Protein AF-A0A7T5JH08-F1 (afdb_monomer_lite)

Secondary structure (DSSP, 8-state):
-PPPTTTTHHHHHHHHHHHT-HHHHHHHHHH-TT--GGGPPPPPPP-PPPTTSHHHHHHHHHHHHHHHHTT--SSS--HHHHHHHHHHHHHHTT-TT--SPPP--STTHHHHHHHHHHH--HHHHHHS---HHHHHHHHTTHIIIII---PPPHHHHHHHHHHHHHHH--SSPEEEEETT-TTSHHHHHHTTTEEEEEE--S-HHHHHHHHHHHHHH-HHHHS--GGGT--EEES-TTT-TT-EEE-GGGS--PPP-PPPP----S--------------------

Structure (mmCIF, N/CA/C/O backbone):
data_AF-A0A7T5JH08-F1
#
_entry.id   AF-A0A7T5JH08-F1
#
loop_
_atom_site.group_PDB
_atom_site.id
_atom_site.type_symbol
_atom_site.label_atom_id
_atom_site.label_alt_id
_atom_site.label_comp_id
_atom_site.label_asym_id
_atom_site.label_entity_id
_atom_site.label_seq_id
_atom_site.pdbx_PDB_ins_code
_atom_site.Cartn_x
_atom_site.Cartn_y
_atom_site.Cartn_z
_atom_site.occupancy
_atom_site.B_iso_or_equiv
_atom_site.auth_seq_id
_atom_site.auth_comp_id
_atom_site.auth_asym_id
_atom_site.auth_atom_id
_atom_site.pdbx_PDB_model_num
ATOM 1 N N . MET A 1 1 ? 6.470 19.067 -17.809 1.00 48.88 1 MET A N 1
ATOM 2 C CA . MET A 1 1 ? 6.290 19.527 -16.417 1.00 48.88 1 MET A CA 1
ATOM 3 C C . MET A 1 1 ? 6.737 18.422 -15.482 1.00 48.88 1 MET A C 1
ATOM 5 O O . MET A 1 1 ? 6.341 17.281 -15.690 1.00 48.88 1 MET A O 1
ATOM 9 N N . THR A 1 2 ? 7.590 18.733 -14.513 1.00 71.50 2 THR A N 1
ATOM 10 C CA . THR A 1 2 ? 7.991 17.797 -13.456 1.00 71.50 2 THR A CA 1
ATOM 11 C C . THR A 1 2 ? 6.800 17.612 -12.517 1.00 71.50 2 THR A C 1
ATOM 13 O O . THR A 1 2 ? 6.282 18.599 -12.003 1.00 71.50 2 THR A O 1
ATOM 16 N N . LYS A 1 3 ? 6.315 16.379 -12.345 1.00 84.44 3 LYS A N 1
ATOM 17 C CA . LYS A 1 3 ? 5.211 16.088 -11.421 1.00 84.44 3 LYS A CA 1
ATOM 18 C C . LYS A 1 3 ? 5.663 16.343 -9.981 1.00 84.44 3 LYS A C 1
ATOM 20 O O . LYS A 1 3 ? 6.762 15.937 -9.602 1.00 84.44 3 LYS A O 1
ATOM 25 N N . THR A 1 4 ? 4.827 17.020 -9.204 1.00 91.69 4 THR A N 1
ATOM 26 C CA . THR A 1 4 ? 5.055 17.277 -7.778 1.00 91.69 4 THR A CA 1
ATOM 27 C C . THR A 1 4 ? 4.714 16.039 -6.954 1.00 91.69 4 THR A C 1
ATOM 29 O O . THR A 1 4 ? 3.950 15.187 -7.399 1.00 91.69 4 THR A O 1
ATOM 32 N N . HIS A 1 5 ? 5.274 15.922 -5.752 1.00 93.00 5 HIS A N 1
ATOM 33 C CA . HIS A 1 5 ? 4.850 14.910 -4.777 1.00 93.00 5 HIS A CA 1
ATOM 34 C C . HIS A 1 5 ? 3.336 15.024 -4.526 1.00 93.00 5 HIS A C 1
ATOM 36 O O . HIS A 1 5 ? 2.805 16.134 -4.506 1.00 93.00 5 HIS A O 1
ATOM 42 N N . GLY A 1 6 ? 2.633 13.894 -4.420 1.00 93.06 6 GLY A N 1
ATOM 43 C CA . GLY A 1 6 ? 1.187 13.889 -4.157 1.00 93.06 6 GLY A CA 1
ATOM 44 C C . GLY A 1 6 ? 0.280 14.261 -5.330 1.00 93.06 6 GLY A C 1
ATOM 45 O O . GLY A 1 6 ? -0.911 14.461 -5.131 1.00 93.06 6 GLY A O 1
ATOM 46 N N . TRP A 1 7 ? 0.784 14.343 -6.563 1.00 93.75 7 TRP A N 1
ATOM 47 C CA . TRP A 1 7 ? -0.039 14.757 -7.707 1.00 93.75 7 TRP A CA 1
ATOM 48 C C . TRP A 1 7 ? -1.226 13.825 -8.042 1.00 93.75 7 TRP A C 1
ATOM 50 O O . TRP A 1 7 ? -2.148 14.270 -8.720 1.00 93.75 7 TRP A O 1
ATOM 60 N N . LEU A 1 8 ? -1.220 12.561 -7.595 1.00 95.25 8 LEU A N 1
ATOM 61 C CA . LEU A 1 8 ? -2.349 11.621 -7.711 1.00 95.25 8 LEU A CA 1
ATOM 62 C C . LEU A 1 8 ? -3.251 11.591 -6.471 1.00 95.25 8 LEU A C 1
ATOM 64 O O . LEU A 1 8 ? -4.293 10.943 -6.503 1.00 95.25 8 LEU A O 1
ATOM 68 N N . TRP A 1 9 ? -2.886 12.287 -5.395 1.00 94.00 9 TRP A N 1
ATOM 69 C CA . TRP A 1 9 ? -3.649 12.289 -4.147 1.00 94.00 9 TRP A CA 1
ATOM 70 C C . TRP A 1 9 ? -5.122 12.704 -4.324 1.00 94.00 9 TRP A C 1
ATOM 72 O O . TRP A 1 9 ? -5.989 11.969 -3.853 1.00 94.00 9 TRP A O 1
ATOM 82 N N . PRO A 1 10 ? -5.464 13.786 -5.059 1.00 93.50 10 PRO A N 1
ATOM 83 C CA . PRO A 1 10 ? -6.870 14.150 -5.256 1.00 93.50 10 PRO A CA 1
ATOM 84 C C . PRO A 1 10 ? -7.674 13.073 -5.995 1.00 93.50 10 PRO A C 1
ATOM 86 O O . PRO A 1 10 ? -8.841 12.849 -5.689 1.00 93.50 10 PRO A O 1
ATOM 89 N N . GLU A 1 11 ? -7.043 12.386 -6.952 1.00 95.00 11 GLU A N 1
ATOM 90 C CA . GLU A 1 11 ? -7.684 11.313 -7.712 1.00 95.00 11 GLU A CA 1
ATOM 91 C C . GLU A 1 11 ? -7.888 10.060 -6.853 1.00 95.00 11 GLU A C 1
ATOM 93 O O . GLU A 1 11 ? -8.942 9.437 -6.945 1.00 95.00 11 GLU A O 1
ATOM 98 N N . LEU A 1 12 ? -6.932 9.725 -5.975 1.00 95.56 12 LEU A N 1
ATOM 99 C CA . LEU A 1 12 ? -7.101 8.658 -4.986 1.00 95.56 12 LEU A CA 1
ATOM 100 C C . LEU A 1 12 ? -8.332 8.914 -4.116 1.00 95.56 12 LEU A C 1
ATOM 102 O O . LEU A 1 12 ? -9.191 8.046 -4.036 1.00 95.56 12 LEU A O 1
ATOM 106 N N . LEU A 1 13 ? -8.443 10.104 -3.522 1.00 94.44 13 LEU A N 1
ATOM 107 C CA . LEU A 1 13 ? -9.569 10.446 -2.649 1.00 94.44 13 LEU A CA 1
ATOM 108 C C . LEU A 1 13 ? -10.909 10.416 -3.391 1.00 94.44 13 LEU A C 1
ATOM 110 O O . LEU A 1 13 ? -11.898 9.911 -2.873 1.00 94.44 13 LEU A O 1
ATOM 114 N N . ARG A 1 14 ? -10.941 10.901 -4.636 1.00 94.81 14 ARG A N 1
ATOM 115 C CA . ARG A 1 14 ? -12.142 10.847 -5.479 1.00 94.81 14 ARG A CA 1
ATOM 116 C C . ARG A 1 14 ? -12.557 9.409 -5.813 1.00 94.81 14 ARG A C 1
ATOM 118 O O . ARG A 1 14 ? -13.746 9.106 -5.876 1.00 94.81 14 ARG A O 1
ATOM 125 N N . LEU A 1 15 ? -11.596 8.531 -6.093 1.00 95.81 15 LEU A N 1
ATOM 126 C CA . LEU A 1 15 ? -11.867 7.122 -6.381 1.00 95.81 15 LEU A CA 1
ATOM 127 C C . LEU A 1 15 ? -12.282 6.369 -5.112 1.00 95.81 15 LEU A C 1
ATOM 129 O O . LEU A 1 15 ? -13.244 5.607 -5.156 1.00 95.81 15 LEU A O 1
ATOM 133 N N . ASP A 1 16 ? -11.591 6.593 -3.995 1.00 94.56 16 ASP A N 1
ATOM 134 C CA . ASP A 1 16 ? -11.898 5.964 -2.711 1.00 94.56 16 ASP A CA 1
ATOM 135 C C . ASP A 1 16 ? -13.318 6.308 -2.254 1.00 94.56 16 ASP A C 1
ATOM 137 O O . ASP A 1 16 ? -14.099 5.389 -2.009 1.00 94.56 16 ASP A O 1
ATOM 141 N N . SER A 1 17 ? -13.710 7.586 -2.312 1.00 92.50 17 SER A N 1
ATOM 142 C CA . SER A 1 17 ? -15.067 8.040 -1.973 1.00 92.50 17 SER A CA 1
ATOM 143 C C . SER A 1 17 ? -16.167 7.369 -2.803 1.00 92.50 17 SER A C 1
ATOM 145 O O . SER A 1 17 ? -17.310 7.239 -2.362 1.00 92.50 17 SER A O 1
ATOM 147 N N . THR A 1 18 ? -15.823 6.933 -4.018 1.00 93.44 18 THR A N 1
ATOM 148 C CA . THR A 1 18 ? -16.741 6.266 -4.945 1.00 93.44 18 THR A CA 1
ATOM 149 C C . THR A 1 18 ? -16.821 4.758 -4.698 1.00 93.44 18 THR A C 1
ATOM 151 O O . THR A 1 18 ? -17.887 4.172 -4.885 1.00 93.44 18 THR A O 1
ATOM 154 N N . TYR A 1 19 ? -15.710 4.111 -4.329 1.00 92.62 19 TYR A N 1
ATOM 155 C CA . TYR A 1 19 ? -15.589 2.647 -4.375 1.00 92.62 19 TYR A CA 1
ATOM 156 C C . TYR A 1 19 ? -15.302 1.964 -3.033 1.00 92.62 19 TYR A C 1
ATOM 158 O O . TYR A 1 19 ? -15.661 0.797 -2.893 1.00 92.62 19 TYR A O 1
ATOM 166 N N . GLN A 1 20 ? -14.635 2.626 -2.084 1.00 91.12 20 GLN A N 1
ATOM 167 C CA . GLN A 1 20 ? -14.076 1.984 -0.884 1.00 91.12 20 GLN A CA 1
ATOM 168 C C . GLN A 1 20 ? -14.444 2.696 0.428 1.00 91.12 20 GLN A C 1
ATOM 170 O O . GLN A 1 20 ? -14.773 2.022 1.400 1.00 91.12 20 GLN A O 1
ATOM 175 N N . GLY A 1 21 ? -14.396 4.031 0.480 1.00 90.50 21 GLY A N 1
ATOM 176 C CA . GLY A 1 21 ? -14.737 4.826 1.666 1.00 90.50 21 GLY A CA 1
ATOM 177 C C . GLY A 1 21 ? -13.709 4.784 2.811 1.00 90.50 21 GLY A C 1
ATOM 178 O O . GLY A 1 21 ? -14.001 5.213 3.936 1.00 90.50 21 GLY A O 1
ATOM 179 N N . ARG A 1 22 ? -12.519 4.210 2.584 1.00 91.25 22 ARG A N 1
ATOM 180 C CA . ARG A 1 22 ? -11.492 4.014 3.621 1.00 91.25 22 ARG A CA 1
ATOM 181 C C . ARG A 1 22 ? -10.845 5.310 4.036 1.00 91.25 22 ARG A C 1
ATOM 183 O O . ARG A 1 22 ? -10.586 5.527 5.222 1.00 91.25 22 ARG A O 1
ATOM 190 N N . TYR A 1 23 ? -10.556 6.147 3.057 1.00 91.44 23 TYR A N 1
ATOM 191 C CA . TYR A 1 23 ? -9.911 7.418 3.271 1.00 91.44 23 TYR A CA 1
ATOM 192 C C . TYR A 1 23 ? -10.869 8.364 3.998 1.00 91.44 23 TYR A C 1
ATOM 194 O O . TYR A 1 23 ? -10.431 9.015 4.948 1.00 91.44 23 TYR A O 1
ATOM 202 N N . GLU A 1 24 ? -12.169 8.382 3.682 1.00 88.06 24 GLU A N 1
ATOM 203 C CA . GLU A 1 24 ? -13.155 9.135 4.471 1.00 88.06 24 GLU A CA 1
ATOM 204 C C . GLU A 1 24 ? -13.203 8.662 5.927 1.00 88.06 24 GLU A C 1
ATOM 206 O O . GLU A 1 24 ? -13.194 9.494 6.837 1.00 88.06 24 GLU A O 1
ATOM 211 N N . CYS A 1 25 ? -13.217 7.346 6.165 1.00 87.12 25 CYS A N 1
ATOM 212 C CA . CYS A 1 25 ? -13.210 6.785 7.518 1.00 87.12 25 CYS A CA 1
ATOM 213 C C . CYS A 1 25 ? -11.954 7.209 8.300 1.00 87.12 25 CYS A C 1
ATOM 215 O O . CYS A 1 25 ? -12.041 7.663 9.449 1.00 87.12 25 CYS A O 1
ATOM 217 N N . TRP A 1 26 ? -10.783 7.117 7.664 1.00 88.25 26 TRP A N 1
ATOM 218 C CA . TRP A 1 26 ? -9.513 7.567 8.232 1.00 88.25 26 TRP A CA 1
ATOM 219 C C . TRP A 1 26 ? -9.515 9.074 8.517 1.00 88.25 26 TRP A C 1
ATOM 221 O O . TRP A 1 26 ? -9.126 9.496 9.607 1.00 88.25 26 TRP A O 1
ATOM 231 N N . HIS A 1 27 ? -10.019 9.891 7.590 1.00 86.06 27 HIS A N 1
ATOM 232 C CA . HIS A 1 27 ? -10.103 11.341 7.753 1.00 86.06 27 HIS A CA 1
ATOM 233 C C . HIS A 1 27 ? -11.029 11.733 8.908 1.00 86.06 27 HIS A C 1
ATOM 235 O O . HIS A 1 27 ? -10.632 12.498 9.786 1.00 86.06 27 HIS A O 1
ATOM 241 N N . GLN A 1 28 ? -12.234 11.159 8.968 1.00 83.62 28 GLN A N 1
ATOM 242 C CA . GLN A 1 28 ? -13.162 11.368 10.082 1.00 83.62 28 GLN A CA 1
ATOM 243 C C . GLN A 1 28 ? -12.500 11.002 11.410 1.00 83.62 28 GLN A C 1
ATOM 245 O O . GLN A 1 28 ? -12.536 11.785 12.358 1.00 83.62 28 GLN A O 1
ATOM 250 N N . THR A 1 29 ? -11.813 9.859 11.446 1.00 81.94 29 THR A N 1
ATOM 251 C CA . THR A 1 29 ? -11.079 9.391 12.623 1.00 81.94 29 THR A CA 1
ATOM 252 C C . THR A 1 29 ? -9.990 10.373 13.057 1.00 81.94 29 THR A C 1
ATOM 254 O O . THR A 1 29 ? -9.886 10.699 14.238 1.00 81.94 29 THR A O 1
ATOM 257 N N . LYS A 1 30 ? -9.202 10.895 12.110 1.00 78.56 30 LYS A N 1
ATOM 258 C CA . LYS A 1 30 ? -8.160 11.902 12.364 1.00 78.56 30 LYS A CA 1
ATOM 259 C C . LYS A 1 30 ? -8.724 13.174 13.007 1.00 78.56 30 LYS A C 1
ATOM 261 O O . LYS A 1 30 ? -8.023 13.801 13.797 1.00 78.56 30 LYS A O 1
ATOM 266 N N . THR A 1 31 ? -9.955 13.557 12.669 1.00 77.44 31 THR A N 1
ATOM 267 C CA . THR A 1 31 ? -10.592 14.799 13.148 1.00 77.44 31 THR A CA 1
ATOM 268 C C . THR A 1 31 ? -11.368 14.660 14.462 1.00 77.44 31 THR A C 1
ATOM 270 O O . THR A 1 31 ? -11.808 15.667 15.015 1.00 77.44 31 THR A O 1
ATOM 273 N N . GLN A 1 32 ? -11.543 13.443 14.985 1.00 78.06 32 GLN A N 1
ATOM 274 C CA . GLN A 1 32 ? -12.309 13.212 16.211 1.00 78.06 32 GLN A CA 1
ATOM 275 C C . GLN A 1 32 ? -11.496 13.560 17.476 1.00 78.06 32 GLN A C 1
ATOM 277 O O . GLN A 1 32 ? -10.378 13.063 17.648 1.00 78.06 32 GLN A O 1
ATOM 282 N N . PRO A 1 33 ? -12.041 14.377 18.397 1.00 69.50 33 PRO A N 1
ATOM 283 C CA . PRO A 1 33 ? -11.396 14.658 19.677 1.00 69.50 33 PRO A CA 1
ATOM 284 C C . PRO A 1 33 ? -11.477 13.447 20.626 1.00 69.50 33 PRO A C 1
ATOM 286 O O . PRO A 1 33 ? -12.434 12.679 20.584 1.00 69.50 33 PRO A O 1
ATOM 289 N N . HIS A 1 34 ? -10.490 13.306 21.520 1.00 73.56 34 HIS A N 1
ATOM 290 C CA . HIS A 1 34 ? -10.448 12.287 22.593 1.00 73.56 34 HIS A CA 1
ATOM 291 C C . HIS A 1 34 ? -10.560 10.826 22.128 1.00 73.56 34 HIS A C 1
ATOM 293 O O . HIS A 1 34 ? -11.102 9.967 22.823 1.00 73.56 34 HIS A O 1
ATOM 299 N N . LEU A 1 35 ? -10.019 10.543 20.948 1.00 75.81 35 LEU A N 1
ATOM 300 C CA . LEU A 1 35 ? -10.059 9.227 20.342 1.00 75.81 35 LEU A CA 1
ATOM 301 C C . LEU A 1 35 ? -9.173 8.217 21.092 1.00 75.81 35 LEU A C 1
ATOM 303 O O . LEU A 1 35 ? -7.999 8.471 21.352 1.00 75.81 35 LEU A O 1
ATOM 307 N N . THR A 1 36 ? -9.706 7.028 21.364 1.00 74.25 36 THR A N 1
ATOM 308 C CA . THR A 1 36 ? -8.911 5.863 21.779 1.00 74.25 36 THR A CA 1
ATOM 309 C C . THR A 1 36 ? -9.120 4.717 20.792 1.00 74.25 36 THR A C 1
ATOM 311 O O . THR A 1 36 ? -10.142 4.651 20.111 1.00 74.25 36 THR A O 1
ATOM 314 N N . LEU A 1 37 ? -8.173 3.777 20.715 1.00 72.75 37 LEU A N 1
ATOM 315 C CA . LEU A 1 37 ? -8.348 2.574 19.886 1.00 72.75 37 LEU A CA 1
ATOM 316 C C . LEU A 1 37 ? -9.603 1.776 20.283 1.00 72.75 37 LEU A C 1
ATOM 318 O O . LEU A 1 37 ? -10.240 1.174 19.427 1.00 72.75 37 LEU A O 1
ATOM 322 N N . ASP A 1 38 ? -9.982 1.816 21.563 1.00 71.19 38 ASP A N 1
ATOM 323 C CA . ASP A 1 38 ? -11.155 1.129 22.109 1.00 71.19 38 ASP A CA 1
ATOM 324 C C . ASP A 1 38 ? -12.498 1.729 21.679 1.00 71.19 38 ASP A C 1
ATOM 326 O O . ASP A 1 38 ? -13.518 1.045 21.761 1.00 71.19 38 ASP A O 1
ATOM 330 N N . THR A 1 39 ? -12.508 2.995 21.259 1.00 73.81 39 THR A N 1
ATOM 331 C CA . THR A 1 39 ? -13.719 3.733 20.867 1.00 73.81 39 THR A CA 1
ATOM 332 C C . THR A 1 39 ? -13.913 3.793 19.357 1.00 73.81 39 THR A C 1
ATOM 334 O O . THR A 1 39 ? -14.912 4.333 18.891 1.00 73.81 39 THR A O 1
ATOM 337 N N . LEU A 1 40 ? -12.958 3.276 18.582 1.00 77.75 40 LEU A N 1
ATOM 338 C CA . LEU A 1 40 ? -13.047 3.287 17.132 1.00 77.75 40 LEU A CA 1
ATOM 339 C C . LEU A 1 40 ? -13.987 2.203 16.620 1.00 77.75 40 LEU A C 1
ATOM 341 O O . LEU A 1 40 ? -13.985 1.077 17.105 1.00 77.75 40 LEU A O 1
ATOM 345 N N . ALA A 1 41 ? -14.754 2.535 15.588 1.00 77.06 41 ALA A N 1
ATOM 346 C CA . ALA A 1 41 ? -15.404 1.526 14.769 1.00 77.06 41 ALA A CA 1
ATOM 347 C C . ALA A 1 41 ? -14.358 0.838 13.868 1.00 77.06 41 ALA A C 1
ATOM 349 O O . ALA A 1 41 ? -13.340 1.460 13.516 1.00 77.06 41 ALA A O 1
ATOM 350 N N . PRO A 1 42 ? -14.578 -0.428 13.469 1.00 77.38 42 PRO A N 1
ATOM 351 C CA . PRO A 1 42 ? -13.831 -0.998 12.358 1.00 77.38 42 PRO A CA 1
ATOM 352 C C . PRO A 1 42 ? -14.049 -0.146 11.093 1.00 77.38 42 PRO A C 1
ATOM 354 O O . PRO A 1 42 ? -15.079 0.521 10.964 1.00 77.38 42 PRO A O 1
ATOM 357 N N . PRO A 1 43 ? -13.071 -0.124 10.180 1.00 82.94 43 PRO A N 1
ATOM 358 C CA . PRO A 1 43 ? -13.206 0.598 8.922 1.00 82.94 43 PRO A CA 1
ATOM 359 C C . PRO A 1 43 ? -14.172 -0.132 7.972 1.00 82.94 43 PRO A C 1
ATOM 361 O O . PRO A 1 43 ? -14.442 -1.320 8.144 1.00 82.94 43 PRO A O 1
ATOM 364 N N . GLU A 1 44 ? -14.668 0.566 6.948 1.00 80.81 44 GLU A N 1
ATOM 365 C CA . GLU A 1 44 ? -15.577 -0.015 5.947 1.00 80.81 44 GLU A CA 1
ATOM 366 C C . GLU A 1 44 ? -14.894 -1.181 5.207 1.00 80.81 44 GLU A C 1
ATOM 368 O O . GLU A 1 44 ? -13.852 -0.967 4.585 1.00 80.81 44 GLU A O 1
ATOM 373 N N . PRO A 1 45 ? -15.400 -2.424 5.264 1.00 87.56 45 PRO A N 1
ATOM 374 C CA . PRO A 1 45 ? -14.695 -3.587 4.730 1.00 87.56 45 PRO A CA 1
ATOM 375 C C . PRO A 1 45 ? -14.464 -3.482 3.217 1.00 87.56 45 PRO A C 1
ATOM 377 O O . PRO A 1 45 ? -15.374 -3.172 2.454 1.00 87.56 45 PRO A O 1
ATOM 380 N N . ILE A 1 46 ? -13.247 -3.809 2.776 1.00 89.06 46 ILE A N 1
ATOM 381 C CA . ILE A 1 46 ? -12.915 -3.926 1.357 1.00 89.06 46 ILE A CA 1
ATOM 382 C C . ILE A 1 46 ? -12.946 -5.406 0.951 1.00 89.06 46 ILE A C 1
ATOM 384 O O . ILE A 1 46 ? -12.264 -6.222 1.582 1.00 89.06 46 ILE A O 1
ATOM 388 N N . PRO A 1 47 ? -13.682 -5.774 -0.115 1.00 88.06 47 PRO A N 1
ATOM 389 C CA . PRO A 1 47 ? -13.611 -7.110 -0.688 1.00 88.06 47 PRO A CA 1
ATOM 390 C C . PRO A 1 47 ? -12.379 -7.233 -1.593 1.00 88.06 47 PRO A C 1
ATOM 392 O O . PRO A 1 47 ? -12.383 -6.777 -2.736 1.00 88.06 47 PRO A O 1
ATOM 395 N N . PHE A 1 48 ? -11.318 -7.862 -1.093 1.00 91.50 48 PHE A N 1
ATOM 396 C CA . PHE A 1 48 ? -10.113 -8.103 -1.884 1.00 91.50 48 PHE A CA 1
ATOM 397 C C . PHE A 1 48 ? -10.319 -9.234 -2.904 1.00 91.50 48 PHE A C 1
ATOM 399 O O . PHE A 1 48 ? -10.699 -10.353 -2.547 1.00 91.50 48 PHE A O 1
ATOM 406 N N . LEU A 1 49 ? -10.028 -8.951 -4.177 1.00 90.38 49 LEU A N 1
ATOM 407 C CA . LEU A 1 49 ? -10.227 -9.883 -5.284 1.00 90.38 49 LEU A CA 1
ATOM 408 C C . LEU A 1 49 ? -9.230 -11.038 -5.273 1.00 90.38 49 LEU A C 1
ATOM 410 O O . LEU A 1 49 ? -8.057 -10.900 -4.895 1.00 90.38 49 LEU A O 1
ATOM 414 N N . LYS A 1 50 ? -9.699 -12.167 -5.802 1.00 88.44 50 LYS A N 1
ATOM 415 C CA . LYS A 1 50 ? -8.924 -13.394 -6.006 1.00 88.44 50 LYS A CA 1
ATOM 416 C C . LYS A 1 50 ? -8.472 -13.514 -7.471 1.00 88.44 50 LYS A C 1
ATOM 418 O O . LYS A 1 50 ? -9.149 -13.018 -8.375 1.00 88.44 50 LYS A O 1
ATOM 423 N N . PRO A 1 51 ? -7.340 -14.194 -7.744 1.00 86.44 51 PRO A N 1
ATOM 424 C CA . PRO A 1 51 ? -6.949 -14.522 -9.112 1.00 86.44 51 PRO A CA 1
ATOM 425 C C . PRO A 1 51 ? -8.067 -15.240 -9.879 1.00 86.44 51 PRO A C 1
ATOM 427 O O . PRO A 1 51 ? -8.666 -16.173 -9.348 1.00 86.44 51 PRO A O 1
ATOM 430 N N . GLY A 1 52 ? -8.311 -14.824 -11.124 1.00 85.19 52 GLY A N 1
ATOM 431 C CA . GLY A 1 52 ? -9.383 -15.348 -11.981 1.00 85.19 52 GLY A CA 1
ATOM 432 C C . GLY A 1 52 ? -10.696 -14.558 -11.930 1.00 85.19 52 GLY A C 1
ATOM 433 O O . GLY A 1 52 ? -11.587 -14.802 -12.740 1.00 85.19 52 GLY A O 1
ATOM 434 N N . GLU A 1 53 ? -10.830 -13.584 -11.029 1.00 88.94 53 GLU A N 1
ATOM 435 C CA . GLU A 1 53 ? -11.957 -12.650 -11.055 1.00 88.94 53 GLU A CA 1
ATOM 436 C C . GLU A 1 53 ? -11.737 -11.566 -12.128 1.00 88.94 53 GLU A C 1
ATOM 438 O O . GLU A 1 53 ? -10.626 -11.064 -12.307 1.00 88.94 53 GLU A O 1
ATOM 443 N N . ALA A 1 54 ? -12.795 -11.164 -12.844 1.00 85.00 54 ALA A N 1
ATOM 444 C CA . ALA A 1 54 ? -12.685 -10.346 -14.062 1.00 85.00 54 ALA A CA 1
ATOM 445 C C . ALA A 1 54 ? -11.913 -9.018 -13.886 1.00 85.00 54 ALA A C 1
ATOM 447 O O . ALA A 1 54 ? -11.227 -8.561 -14.802 1.00 85.00 54 ALA A O 1
ATOM 448 N N . GLY A 1 55 ? -12.014 -8.391 -12.710 1.00 93.25 55 GLY A N 1
ATOM 449 C CA . GLY A 1 55 ? -11.272 -7.173 -12.377 1.00 93.25 55 GLY A CA 1
ATOM 450 C C . GLY A 1 55 ? -9.787 -7.410 -12.102 1.00 93.25 55 GLY A C 1
ATOM 451 O O . GLY A 1 55 ? -8.950 -6.584 -12.467 1.00 93.25 55 GLY A O 1
ATOM 452 N N . PHE A 1 56 ? -9.454 -8.563 -11.520 1.00 95.38 56 PHE A N 1
ATOM 453 C CA . PHE A 1 56 ? -8.102 -8.905 -11.095 1.00 95.38 56 PHE A CA 1
ATOM 454 C C . PHE A 1 56 ? -7.146 -8.996 -12.285 1.00 95.38 56 PHE A C 1
ATOM 456 O O . PHE A 1 56 ? -6.097 -8.351 -12.298 1.00 95.38 56 PHE A O 1
ATOM 463 N N . ASP A 1 57 ? -7.515 -9.757 -13.318 1.00 94.56 57 ASP A N 1
ATOM 464 C CA . ASP A 1 57 ? -6.631 -9.997 -14.463 1.00 94.56 57 ASP A CA 1
ATOM 465 C C . ASP A 1 57 ? -6.371 -8.719 -15.265 1.00 94.56 57 ASP A C 1
ATOM 467 O O . ASP A 1 57 ? -5.253 -8.487 -15.734 1.00 94.56 57 ASP A O 1
ATOM 471 N N . ARG A 1 58 ? -7.377 -7.841 -15.365 1.00 95.75 58 ARG A N 1
ATOM 472 C CA . ARG A 1 58 ? -7.237 -6.534 -16.015 1.00 95.75 58 ARG A CA 1
ATOM 473 C C . ARG A 1 58 ? -6.258 -5.636 -15.258 1.00 95.75 58 ARG A C 1
ATOM 475 O O . ARG A 1 58 ? -5.363 -5.057 -15.877 1.00 95.75 58 ARG A O 1
ATOM 482 N N . THR A 1 59 ? -6.395 -5.537 -13.938 1.00 97.69 59 THR A N 1
ATOM 483 C CA . THR A 1 59 ? -5.483 -4.746 -13.099 1.00 97.69 59 THR A CA 1
ATOM 484 C C . THR A 1 59 ? -4.069 -5.323 -13.128 1.00 97.69 59 THR A C 1
ATOM 486 O O . THR A 1 59 ? -3.094 -4.588 -13.302 1.00 97.69 59 THR A O 1
ATOM 489 N N . LEU A 1 60 ? -3.939 -6.650 -13.073 1.00 96.00 60 LEU A N 1
ATOM 490 C CA . LEU A 1 60 ? -2.653 -7.330 -13.173 1.00 96.00 60 LEU A CA 1
ATOM 491 C C . LEU A 1 60 ? -1.983 -7.107 -14.539 1.00 96.00 60 LEU A C 1
ATOM 493 O O . LEU A 1 60 ? -0.762 -6.941 -14.611 1.00 96.00 60 LEU A O 1
ATOM 497 N N . ALA A 1 61 ? -2.748 -7.086 -15.633 1.00 95.12 61 ALA A N 1
ATOM 498 C CA . ALA A 1 61 ? -2.230 -6.784 -16.965 1.00 95.12 61 ALA A CA 1
ATOM 499 C C . ALA A 1 61 ? -1.683 -5.348 -17.054 1.00 95.12 61 ALA A C 1
ATOM 501 O O . ALA A 1 61 ? -0.583 -5.152 -17.579 1.00 95.12 61 ALA A O 1
ATOM 502 N N . MET A 1 62 ? -2.397 -4.370 -16.483 1.00 97.38 62 MET A N 1
ATOM 503 C CA . MET A 1 62 ? -1.927 -2.983 -16.378 1.00 97.38 62 MET A CA 1
ATOM 504 C C . MET A 1 62 ? -0.608 -2.902 -15.598 1.00 97.38 62 MET A C 1
ATOM 506 O O . MET A 1 62 ? 0.365 -2.338 -16.097 1.00 97.38 62 MET A O 1
ATOM 510 N N . LEU A 1 63 ? -0.510 -3.553 -14.434 1.00 97.12 63 LEU A N 1
ATOM 511 C CA . LEU A 1 63 ? 0.721 -3.547 -13.633 1.00 97.12 63 LEU A CA 1
ATOM 512 C C . LEU A 1 63 ? 1.898 -4.226 -14.347 1.00 97.12 63 LEU A C 1
ATOM 514 O O . LEU A 1 63 ? 3.025 -3.731 -14.299 1.00 97.12 63 LEU A O 1
ATOM 518 N N . ASN A 1 64 ? 1.655 -5.318 -15.076 1.00 95.25 64 ASN A N 1
ATOM 519 C CA . ASN A 1 64 ? 2.683 -5.930 -15.921 1.00 95.25 64 ASN A CA 1
ATOM 520 C C . ASN A 1 64 ? 3.166 -4.970 -17.015 1.00 95.25 64 ASN A C 1
ATOM 522 O O . ASN A 1 64 ? 4.366 -4.903 -17.291 1.00 95.25 64 ASN A O 1
ATOM 526 N N . ALA A 1 65 ? 2.257 -4.220 -17.640 1.00 95.56 65 ALA A N 1
ATOM 527 C CA . ALA A 1 65 ? 2.612 -3.215 -18.634 1.00 95.56 65 ALA A CA 1
ATOM 528 C C . ALA A 1 65 ? 3.410 -2.052 -18.011 1.00 95.56 65 ALA A C 1
ATOM 530 O O . ALA A 1 65 ? 4.407 -1.624 -18.596 1.00 95.56 65 ALA A O 1
ATOM 531 N N . CYS A 1 66 ? 3.070 -1.625 -16.791 1.00 96.25 66 CYS A N 1
ATOM 532 C CA . CYS A 1 66 ? 3.856 -0.674 -16.000 1.00 96.25 66 CYS A CA 1
ATOM 533 C C . CYS A 1 66 ? 5.286 -1.181 -15.750 1.00 96.25 66 CYS A C 1
ATOM 535 O O . CYS A 1 66 ? 6.255 -0.478 -16.034 1.00 96.25 66 CYS A O 1
ATOM 537 N N . CYS A 1 67 ? 5.455 -2.429 -15.306 1.00 94.00 67 CYS A N 1
ATOM 538 C CA . CYS A 1 67 ? 6.783 -3.015 -15.110 1.00 94.00 67 CYS A CA 1
ATOM 539 C C . CYS A 1 67 ? 7.577 -3.144 -16.425 1.00 94.00 67 CYS A C 1
ATOM 541 O O . CYS A 1 67 ? 8.783 -2.888 -16.449 1.00 94.00 67 CYS A O 1
ATOM 543 N N . LYS A 1 68 ? 6.916 -3.469 -17.544 1.00 92.88 68 LYS A N 1
ATOM 544 C CA . LYS A 1 68 ? 7.547 -3.462 -18.877 1.00 92.88 68 LYS A CA 1
ATOM 545 C C . LYS A 1 68 ? 7.998 -2.059 -19.288 1.00 92.88 68 LYS A C 1
ATOM 547 O O . LYS A 1 68 ? 9.100 -1.901 -19.814 1.00 92.88 68 LYS A O 1
ATOM 552 N N . ALA A 1 69 ? 7.202 -1.027 -19.003 1.00 92.38 69 ALA A N 1
ATOM 553 C CA . ALA A 1 69 ? 7.559 0.367 -19.273 1.00 92.38 69 ALA A CA 1
ATOM 554 C C . ALA A 1 69 ? 8.836 0.809 -18.531 1.00 92.38 69 ALA A C 1
ATOM 556 O O . ALA A 1 69 ? 9.605 1.623 -19.053 1.00 92.38 69 ALA A O 1
ATOM 557 N N . LEU A 1 70 ? 9.103 0.215 -17.364 1.00 90.44 70 LEU A N 1
ATOM 558 C CA . LEU A 1 70 ? 10.313 0.430 -16.564 1.00 90.44 70 LEU A CA 1
ATOM 559 C C . LEU A 1 70 ? 11.555 -0.306 -17.091 1.00 90.44 70 LEU A C 1
ATOM 561 O O . LEU A 1 70 ? 12.658 -0.083 -16.588 1.00 90.44 70 LEU A O 1
ATOM 565 N N . GLY A 1 71 ? 11.415 -1.105 -18.151 1.00 84.69 71 GLY A N 1
ATOM 566 C CA . GLY A 1 71 ? 12.497 -1.883 -18.752 1.00 84.69 71 GLY A CA 1
ATOM 567 C C . GLY A 1 71 ? 12.493 -3.361 -18.369 1.00 84.69 71 GLY A C 1
ATOM 568 O O . GLY A 1 71 ? 13.426 -4.066 -18.750 1.00 84.69 71 GLY A O 1
ATOM 569 N N . GLY A 1 72 ? 11.456 -3.840 -17.672 1.00 80.06 72 GLY A N 1
ATOM 570 C CA . GLY A 1 72 ? 11.255 -5.264 -17.435 1.00 80.06 72 GLY A CA 1
ATOM 571 C C . GLY A 1 72 ? 11.065 -6.003 -18.761 1.00 80.06 72 GLY A C 1
ATOM 572 O O . GLY A 1 72 ? 10.040 -5.862 -19.422 1.00 80.06 72 GLY A O 1
ATOM 573 N N . ASN A 1 73 ? 12.058 -6.791 -19.165 1.00 71.31 73 ASN A N 1
ATOM 574 C CA . ASN A 1 73 ? 12.033 -7.601 -20.391 1.00 71.31 73 ASN A CA 1
ATOM 575 C C . ASN A 1 73 ? 11.581 -9.052 -20.145 1.00 71.31 73 ASN A C 1
ATOM 577 O O . ASN A 1 73 ? 11.514 -9.859 -21.070 1.00 71.31 73 ASN A O 1
ATOM 581 N N . ARG A 1 74 ? 11.285 -9.391 -18.889 1.00 72.88 74 ARG A N 1
ATOM 582 C CA . ARG A 1 74 ? 10.860 -10.725 -18.468 1.00 72.88 74 ARG A CA 1
ATOM 583 C C . ARG A 1 74 ? 9.358 -10.897 -18.666 1.00 72.88 74 ARG A C 1
ATOM 585 O O . ARG A 1 74 ? 8.594 -9.936 -18.610 1.00 72.88 74 ARG A O 1
ATOM 592 N N . GLN A 1 75 ? 8.930 -12.151 -18.815 1.00 74.50 75 GLN A N 1
ATOM 593 C CA . GLN A 1 75 ? 7.506 -12.499 -18.778 1.00 74.50 75 GLN A CA 1
ATOM 594 C C . GLN A 1 75 ? 6.859 -12.130 -17.431 1.00 74.50 75 GLN A C 1
ATOM 596 O O . GLN A 1 75 ? 5.670 -11.829 -17.393 1.00 74.50 75 GLN A O 1
ATOM 601 N N . THR A 1 76 ? 7.643 -12.115 -16.347 1.00 77.88 76 THR A N 1
ATOM 602 C CA . THR A 1 76 ? 7.210 -11.749 -14.991 1.00 77.88 76 THR A CA 1
ATOM 603 C C . THR A 1 76 ? 8.126 -10.669 -14.398 1.00 77.88 76 THR A C 1
ATOM 605 O O . THR A 1 76 ? 9.348 -10.871 -14.407 1.00 77.88 76 THR A O 1
ATOM 608 N N . PRO A 1 77 ? 7.583 -9.568 -13.848 1.00 84.94 77 PRO A N 1
ATOM 609 C CA . PRO A 1 77 ? 8.365 -8.510 -13.205 1.00 84.94 77 PRO A CA 1
ATOM 610 C C . PRO A 1 77 ? 9.219 -9.016 -12.040 1.00 84.94 77 PRO A C 1
ATOM 612 O O . PRO A 1 77 ? 8.779 -9.859 -11.257 1.00 84.94 77 PRO A O 1
ATOM 615 N N . GLY A 1 78 ? 10.444 -8.505 -11.919 1.00 89.69 78 GLY A N 1
ATOM 616 C CA . GLY A 1 78 ? 11.301 -8.768 -10.770 1.00 89.69 78 GLY A CA 1
ATOM 617 C C . GLY A 1 78 ? 11.033 -7.797 -9.620 1.00 89.69 78 GLY A C 1
ATOM 618 O O . GLY A 1 78 ? 10.241 -6.860 -9.726 1.00 89.69 78 GLY A O 1
ATOM 619 N N . MET A 1 79 ? 11.746 -8.003 -8.510 1.00 92.06 79 MET A N 1
ATOM 620 C CA . MET A 1 79 ? 11.660 -7.116 -7.347 1.00 92.06 79 MET A CA 1
ATOM 621 C C . MET A 1 79 ? 12.070 -5.676 -7.672 1.00 92.06 79 MET A C 1
ATOM 623 O O . MET A 1 79 ? 11.498 -4.748 -7.118 1.00 92.06 79 MET A O 1
ATOM 627 N N . GLN A 1 80 ? 13.021 -5.457 -8.583 1.00 92.00 80 GLN A N 1
ATOM 628 C CA . GLN A 1 80 ? 13.463 -4.101 -8.922 1.00 92.00 80 GLN A CA 1
ATOM 629 C C . GLN A 1 80 ? 12.334 -3.275 -9.551 1.00 92.00 80 GLN A C 1
ATOM 631 O O . GLN A 1 80 ? 12.098 -2.147 -9.126 1.00 92.00 80 GLN A O 1
ATOM 636 N N . GLU A 1 81 ? 11.604 -3.839 -10.516 1.00 93.19 81 GLU A N 1
ATOM 637 C CA . GLU A 1 81 ? 10.485 -3.149 -11.159 1.00 93.19 81 GLU A CA 1
ATOM 638 C C . GLU A 1 81 ? 9.302 -2.972 -10.204 1.00 93.19 81 GLU A C 1
ATOM 640 O O . GLU A 1 81 ? 8.691 -1.904 -10.186 1.00 93.19 81 GLU A O 1
ATOM 645 N N . VAL A 1 82 ? 8.996 -3.994 -9.396 1.00 95.31 82 VAL A N 1
ATOM 646 C CA . VAL A 1 82 ? 7.917 -3.941 -8.395 1.00 95.31 82 VAL A CA 1
ATOM 647 C C . VAL A 1 82 ? 8.209 -2.882 -7.333 1.00 95.31 82 VAL A C 1
ATOM 649 O O . VAL A 1 82 ? 7.369 -2.024 -7.076 1.00 95.31 82 VAL A O 1
ATOM 652 N N . ARG A 1 83 ? 9.421 -2.883 -6.770 1.00 95.19 83 ARG A N 1
ATOM 653 C CA . ARG A 1 83 ? 9.865 -1.896 -5.783 1.00 95.19 83 ARG A CA 1
ATOM 654 C C . ARG A 1 83 ? 9.852 -0.484 -6.360 1.00 95.19 83 ARG A C 1
ATOM 656 O O . ARG A 1 83 ? 9.369 0.433 -5.704 1.00 95.19 83 ARG A O 1
ATOM 663 N N . TYR A 1 84 ? 10.346 -0.304 -7.587 1.00 95.94 84 TYR A N 1
ATOM 664 C CA . TYR A 1 84 ? 10.311 1.002 -8.244 1.00 95.94 84 TYR A CA 1
ATOM 665 C C . TYR A 1 84 ? 8.876 1.507 -8.398 1.00 95.94 84 TYR A C 1
ATOM 667 O O . TYR A 1 84 ? 8.599 2.667 -8.104 1.00 95.94 84 TYR A O 1
ATOM 675 N N . LEU A 1 85 ? 7.961 0.641 -8.843 1.00 96.88 85 LEU A N 1
ATOM 676 C CA . LEU A 1 85 ? 6.553 0.991 -8.993 1.00 96.88 85 LEU A CA 1
ATOM 677 C C . LEU A 1 85 ? 5.916 1.341 -7.641 1.00 96.88 85 LEU A C 1
ATOM 679 O O . LEU A 1 85 ? 5.246 2.364 -7.552 1.00 96.88 85 LEU A O 1
ATOM 683 N N . ALA A 1 86 ? 6.188 0.569 -6.586 1.00 97.44 86 ALA A N 1
ATOM 684 C CA . ALA A 1 86 ? 5.729 0.861 -5.228 1.00 97.44 86 ALA A CA 1
ATOM 685 C C . ALA A 1 86 ? 6.220 2.234 -4.735 1.00 97.44 86 ALA A C 1
ATOM 687 O O . ALA A 1 86 ? 5.416 3.064 -4.316 1.00 97.44 86 ALA A O 1
ATOM 688 N N . GLN A 1 87 ? 7.516 2.529 -4.872 1.00 96.44 87 GLN A N 1
ATOM 689 C CA . GLN A 1 87 ? 8.074 3.843 -4.534 1.00 96.44 87 GLN A CA 1
ATOM 690 C C . GLN A 1 87 ? 7.467 4.959 -5.396 1.00 96.44 87 GLN A C 1
ATOM 692 O O . GLN A 1 87 ? 7.145 6.034 -4.899 1.00 96.44 87 GLN A O 1
ATOM 697 N N . TRP A 1 88 ? 7.278 4.727 -6.694 1.00 96.88 88 TRP A N 1
ATOM 698 C CA . TRP A 1 88 ? 6.670 5.720 -7.577 1.00 96.88 88 TRP A CA 1
ATOM 699 C C . TRP A 1 88 ? 5.227 6.014 -7.162 1.00 96.88 88 TRP A C 1
ATOM 701 O O . TRP A 1 88 ? 4.846 7.184 -7.118 1.00 96.88 88 TRP A O 1
ATOM 711 N N . MET A 1 89 ? 4.462 4.988 -6.771 1.00 97.31 89 MET A N 1
ATOM 712 C CA . MET A 1 89 ? 3.116 5.162 -6.232 1.00 97.31 89 MET A CA 1
ATOM 713 C C . MET A 1 89 ? 3.145 5.958 -4.930 1.00 97.31 89 MET A C 1
ATOM 715 O O . MET A 1 89 ? 2.465 6.973 -4.853 1.00 97.31 89 MET A O 1
ATOM 719 N N . LEU A 1 90 ? 3.993 5.594 -3.963 1.00 95.81 90 LEU A N 1
ATOM 720 C CA . LEU A 1 90 ? 4.150 6.343 -2.710 1.00 95.81 90 LEU A CA 1
ATOM 721 C C . LEU A 1 90 ? 4.480 7.825 -2.961 1.00 95.81 90 LEU A C 1
ATOM 723 O O . LEU A 1 90 ? 3.874 8.700 -2.349 1.00 95.81 90 LEU A O 1
ATOM 727 N N . PHE A 1 91 ? 5.375 8.124 -3.908 1.00 95.56 91 PHE A N 1
ATOM 728 C CA . PHE A 1 91 ? 5.665 9.502 -4.316 1.00 95.56 91 PHE A CA 1
ATOM 729 C C . PHE A 1 91 ? 4.441 10.192 -4.934 1.00 95.56 91 PHE A C 1
ATOM 731 O O . PHE A 1 91 ? 4.098 11.320 -4.574 1.00 95.56 91 PHE A O 1
ATOM 738 N N . SER A 1 92 ? 3.783 9.526 -5.882 1.00 95.88 92 SER A N 1
ATOM 739 C CA . SER A 1 92 ? 2.647 10.087 -6.616 1.00 95.88 92 SER A CA 1
ATOM 740 C C . SER A 1 92 ? 1.422 10.319 -5.730 1.00 95.88 92 SER A C 1
ATOM 742 O O . SER A 1 92 ? 0.717 11.301 -5.932 1.00 95.88 92 SER A O 1
ATOM 744 N N . LEU A 1 93 ? 1.214 9.472 -4.721 1.00 95.31 93 LEU A N 1
ATOM 745 C CA . LEU A 1 93 ? 0.119 9.543 -3.753 1.00 95.31 93 LEU A CA 1
ATOM 746 C C . LEU A 1 93 ? 0.443 10.446 -2.558 1.00 95.31 93 LEU A C 1
ATOM 748 O O . LEU A 1 93 ? -0.412 10.660 -1.710 1.00 95.31 93 LEU A O 1
ATOM 752 N N . GLY A 1 94 ? 1.656 10.999 -2.484 1.00 92.69 94 GLY A N 1
ATOM 753 C CA . GLY A 1 94 ? 1.990 11.998 -1.470 1.00 92.69 94 GLY A CA 1
ATOM 754 C C . GLY A 1 94 ? 2.403 11.395 -0.131 1.00 92.69 94 GLY A C 1
ATOM 755 O O . GLY A 1 94 ? 2.343 12.066 0.894 1.00 92.69 94 GLY A O 1
ATOM 756 N N . HIS A 1 95 ? 2.851 10.140 -0.118 1.00 91.94 95 HIS A N 1
ATOM 757 C CA . HIS A 1 95 ? 3.273 9.490 1.112 1.00 91.94 95 HIS A CA 1
ATOM 758 C C . HIS A 1 95 ? 4.559 10.146 1.673 1.00 91.94 95 HIS A C 1
ATOM 760 O O . HIS A 1 95 ? 5.547 10.264 0.931 1.00 91.94 95 HIS A O 1
ATOM 766 N N . PRO A 1 96 ? 4.620 10.520 2.970 1.00 86.69 96 PRO A N 1
ATOM 767 C CA . PRO A 1 96 ? 5.743 11.285 3.535 1.00 86.69 96 PRO A CA 1
ATOM 768 C C . PRO A 1 96 ? 7.103 10.572 3.520 1.00 86.69 96 PRO A C 1
ATOM 770 O O . PRO A 1 96 ? 8.137 11.230 3.453 1.00 86.69 96 PRO A O 1
ATOM 773 N N . TYR A 1 97 ? 7.125 9.233 3.525 1.00 86.50 97 TYR A N 1
ATOM 774 C CA . TYR A 1 97 ? 8.360 8.443 3.359 1.00 86.50 97 TYR A CA 1
ATOM 775 C C . TYR A 1 97 ? 9.067 8.705 2.015 1.00 86.50 97 TYR A C 1
ATOM 777 O O . TYR A 1 97 ? 10.293 8.743 1.954 1.00 86.50 97 TYR A O 1
ATOM 785 N N . GLN A 1 98 ? 8.313 8.913 0.931 1.00 91.25 98 GLN A N 1
ATOM 786 C CA . GLN A 1 98 ? 8.854 8.993 -0.425 1.00 91.25 98 GLN A CA 1
ATOM 787 C C . GLN A 1 98 ? 8.639 10.396 -1.011 1.00 91.25 98 GLN A C 1
ATOM 789 O O . GLN A 1 98 ? 7.894 10.583 -1.968 1.00 91.25 98 GLN A O 1
ATOM 794 N N . LYS A 1 99 ? 9.312 11.405 -0.438 1.00 89.56 99 LYS A N 1
ATOM 795 C CA . LYS A 1 99 ? 9.183 12.824 -0.848 1.00 89.56 99 LYS A CA 1
ATOM 796 C C . LYS A 1 99 ? 9.764 13.127 -2.236 1.00 89.56 99 LYS A C 1
ATOM 798 O O . LYS A 1 99 ? 9.440 14.145 -2.838 1.00 89.56 99 LYS A O 1
ATOM 803 N N . GLN A 1 100 ? 10.642 12.263 -2.744 1.00 91.50 100 GLN A N 1
ATOM 804 C CA . GLN A 1 100 ? 11.290 12.408 -4.051 1.00 91.50 100 GLN A CA 1
ATOM 805 C C . GLN A 1 100 ? 10.899 11.254 -4.976 1.00 91.50 100 GLN A C 1
ATOM 807 O O . GLN A 1 100 ? 10.698 10.139 -4.491 1.00 91.50 100 GLN A O 1
ATOM 812 N N . PRO A 1 101 ? 10.827 11.469 -6.300 1.00 91.62 101 PRO A N 1
ATOM 813 C CA . PRO A 1 101 ? 10.549 10.379 -7.224 1.00 91.62 101 PRO A CA 1
ATOM 814 C C . PRO A 1 101 ? 11.682 9.341 -7.166 1.00 91.62 101 PRO A C 1
ATOM 816 O O . PRO A 1 101 ? 12.853 9.729 -7.065 1.00 91.62 101 PRO A O 1
ATOM 819 N N . PRO A 1 102 ? 11.383 8.034 -7.267 1.00 92.38 102 PRO A N 1
ATOM 820 C CA . PRO A 1 102 ? 12.425 7.016 -7.280 1.00 92.38 102 PRO A CA 1
ATOM 821 C C . PRO A 1 102 ? 13.363 7.199 -8.480 1.00 92.38 102 PRO A C 1
ATOM 823 O O . PRO A 1 102 ? 12.948 7.541 -9.599 1.00 92.38 102 PRO A O 1
ATOM 826 N N . LYS A 1 103 ? 14.658 6.979 -8.238 1.00 88.38 103 LYS A N 1
ATOM 827 C CA . LYS A 1 103 ? 15.715 7.144 -9.241 1.00 88.38 103 LYS A CA 1
ATOM 828 C C . LYS A 1 103 ? 15.765 5.930 -10.170 1.00 88.38 103 LYS A C 1
ATOM 830 O O . LYS A 1 103 ? 15.662 4.794 -9.723 1.00 88.38 103 LYS A O 1
ATOM 835 N N . LEU A 1 104 ? 15.915 6.189 -11.468 1.00 82.50 104 LEU A N 1
ATOM 836 C CA . LEU A 1 104 ? 16.300 5.181 -12.456 1.00 82.50 104 LEU A CA 1
ATOM 837 C C . LEU A 1 104 ? 17.726 5.499 -12.884 1.00 82.50 104 LEU A C 1
ATOM 839 O O . LEU A 1 104 ? 17.953 6.554 -13.479 1.00 82.50 104 LEU A O 1
ATOM 843 N N . ASP A 1 105 ? 18.653 4.582 -12.643 1.00 72.19 105 ASP A N 1
ATOM 844 C CA . ASP A 1 105 ? 20.056 4.741 -13.031 1.00 72.19 105 ASP A CA 1
ATOM 845 C C . ASP A 1 105 ? 20.231 4.405 -14.520 1.00 72.19 105 ASP A C 1
ATOM 847 O O . ASP A 1 105 ? 20.817 3.397 -14.906 1.00 72.19 105 ASP A O 1
ATOM 851 N N . CYS A 1 106 ? 19.627 5.217 -15.395 1.00 71.31 106 CYS A N 1
ATOM 852 C CA . CYS A 1 106 ? 19.774 5.073 -16.842 1.00 71.31 106 CYS A CA 1
ATOM 853 C C . CYS A 1 106 ? 19.552 6.393 -17.594 1.00 71.31 106 CYS A C 1
ATOM 855 O O . CYS A 1 106 ? 18.684 7.194 -17.243 1.00 71.31 106 CYS A O 1
ATOM 857 N N . GLY A 1 107 ? 20.267 6.579 -18.711 1.00 73.69 107 GLY A N 1
ATOM 858 C CA . GLY A 1 107 ? 20.136 7.763 -19.577 1.00 73.69 107 GLY A CA 1
ATOM 859 C C . GLY A 1 107 ? 18.750 7.944 -20.218 1.00 73.69 107 GLY A C 1
ATOM 860 O O . GLY A 1 107 ? 18.445 9.009 -20.741 1.00 73.69 107 GLY A O 1
ATOM 861 N N . ILE A 1 108 ? 17.879 6.929 -20.140 1.00 76.81 108 ILE A N 1
ATOM 862 C CA . ILE A 1 108 ? 16.501 6.948 -20.663 1.00 76.81 108 ILE A CA 1
ATOM 863 C C . ILE A 1 108 ? 15.429 7.010 -19.561 1.00 76.81 108 ILE A C 1
ATOM 865 O O . ILE A 1 108 ? 14.253 6.738 -19.820 1.00 76.81 108 ILE A O 1
ATOM 869 N N . ALA A 1 109 ? 15.810 7.384 -18.335 1.00 82.00 109 ALA A N 1
ATOM 870 C CA . ALA A 1 109 ? 14.915 7.466 -17.179 1.00 82.00 109 ALA A CA 1
ATOM 871 C C . ALA A 1 109 ? 13.655 8.308 -17.448 1.00 82.00 109 ALA A C 1
ATOM 873 O O . ALA A 1 109 ? 12.548 7.918 -17.079 1.00 82.00 109 ALA A O 1
ATOM 874 N N . GLY A 1 110 ? 13.801 9.447 -18.137 1.00 83.31 110 GLY A N 1
ATOM 875 C CA . GLY A 1 110 ? 12.674 10.315 -18.497 1.00 83.31 110 GLY A CA 1
ATOM 876 C C . GLY A 1 110 ? 11.646 9.626 -19.399 1.00 83.31 110 GLY A C 1
ATOM 877 O O . GLY A 1 110 ? 10.449 9.689 -19.130 1.00 83.31 110 GLY A O 1
ATOM 878 N N . ALA A 1 111 ? 12.108 8.909 -20.427 1.00 85.44 111 ALA A N 1
ATOM 879 C CA . ALA A 1 111 ? 11.232 8.199 -21.357 1.00 85.44 111 ALA A CA 1
ATOM 880 C C . ALA A 1 111 ? 10.502 7.026 -20.684 1.00 85.44 111 ALA A C 1
ATOM 882 O O . ALA A 1 111 ? 9.315 6.823 -20.934 1.00 85.44 111 ALA A O 1
ATOM 883 N N . ARG A 1 112 ? 11.184 6.276 -19.806 1.00 89.94 112 ARG A N 1
ATOM 884 C CA . ARG A 1 112 ? 10.572 5.172 -19.046 1.00 89.94 112 ARG A CA 1
ATOM 885 C C . ARG A 1 112 ? 9.486 5.665 -18.090 1.00 89.94 112 ARG A C 1
ATOM 887 O O . ARG A 1 112 ? 8.397 5.101 -18.087 1.00 89.94 112 ARG A O 1
ATOM 894 N N . ARG A 1 113 ? 9.733 6.761 -17.361 1.00 89.00 113 ARG A N 1
ATOM 895 C CA . ARG A 1 113 ? 8.718 7.388 -16.492 1.00 89.00 113 ARG A CA 1
ATOM 896 C C . ARG A 1 113 ? 7.493 7.852 -17.275 1.00 89.00 113 ARG A C 1
ATOM 898 O O . ARG A 1 113 ? 6.381 7.515 -16.897 1.00 89.00 113 ARG A O 1
ATOM 905 N N . LYS A 1 114 ? 7.691 8.520 -18.415 1.00 90.81 114 LYS A N 1
ATOM 906 C CA . LYS A 1 114 ? 6.577 8.942 -19.278 1.00 90.81 114 LYS A CA 1
ATOM 907 C C . LYS A 1 114 ? 5.743 7.754 -19.778 1.00 90.81 114 LYS A C 1
ATOM 909 O O . LYS A 1 114 ? 4.526 7.842 -19.846 1.00 90.81 114 LYS A O 1
ATOM 914 N N . ARG A 1 115 ? 6.381 6.630 -20.127 1.00 93.31 115 ARG A N 1
ATOM 915 C CA . ARG A 1 115 ? 5.658 5.407 -20.519 1.00 93.31 115 ARG A CA 1
ATOM 916 C C . ARG A 1 115 ? 4.873 4.810 -19.356 1.00 93.31 115 ARG A C 1
ATOM 918 O O . ARG A 1 115 ? 3.740 4.410 -19.575 1.00 93.31 115 ARG A O 1
ATOM 925 N N . LEU A 1 116 ? 5.462 4.762 -18.158 1.00 94.75 116 LEU A N 1
ATOM 926 C CA . LEU A 1 116 ? 4.763 4.322 -16.950 1.00 94.75 116 LEU A CA 1
ATOM 927 C C . LEU A 1 116 ? 3.504 5.169 -16.724 1.00 94.75 116 LEU A C 1
ATOM 929 O O . LEU A 1 116 ? 2.419 4.618 -16.603 1.00 94.75 116 LEU A O 1
ATOM 933 N N . GLU A 1 117 ? 3.644 6.494 -16.749 1.00 94.25 117 GLU A N 1
ATOM 934 C CA . GLU A 1 117 ? 2.536 7.441 -16.564 1.00 94.25 117 GLU A CA 1
ATOM 935 C C . GLU A 1 117 ? 1.414 7.262 -17.596 1.00 94.25 117 GLU A C 1
ATOM 937 O O . GLU A 1 117 ? 0.249 7.413 -17.257 1.00 94.25 117 GLU A O 1
ATOM 942 N N . ASN A 1 118 ? 1.748 6.909 -18.840 1.00 95.44 118 ASN A N 1
ATOM 943 C CA . ASN A 1 118 ? 0.755 6.676 -19.892 1.00 95.44 118 ASN A CA 1
ATOM 944 C C . ASN A 1 118 ? -0.007 5.348 -19.746 1.00 95.44 118 ASN A C 1
ATOM 946 O O . ASN A 1 118 ? -1.035 5.170 -20.394 1.00 95.44 118 ASN A O 1
ATOM 950 N N . VAL A 1 119 ? 0.535 4.390 -18.992 1.00 96.69 119 VAL A N 1
ATOM 951 C CA . VAL A 1 119 ? -0.037 3.042 -18.834 1.00 96.69 119 VAL A CA 1
ATOM 952 C C . VAL A 1 119 ? -0.744 2.888 -17.492 1.00 96.69 119 VAL A C 1
ATOM 954 O O . VAL A 1 119 ? -1.704 2.128 -17.389 1.00 96.69 119 VAL A O 1
ATOM 957 N N . PHE A 1 120 ? -0.256 3.579 -16.464 1.00 98.12 120 PHE A N 1
ATOM 958 C CA . PHE A 1 120 ? -0.762 3.456 -15.110 1.00 98.12 120 PHE A CA 1
ATOM 959 C C . PHE A 1 120 ? -2.184 4.007 -14.989 1.00 98.12 120 PHE A C 1
ATOM 961 O O . PHE A 1 120 ? -2.443 5.166 -15.306 1.00 98.12 120 PHE A O 1
ATOM 968 N N . ASP A 1 121 ? -3.081 3.178 -14.463 1.00 98.06 121 ASP A N 1
ATOM 969 C CA . ASP A 1 121 ? -4.471 3.533 -14.199 1.00 98.06 121 ASP A CA 1
ATOM 970 C C . ASP A 1 121 ? -4.797 3.249 -12.728 1.00 98.06 121 ASP A C 1
ATOM 972 O O . ASP A 1 121 ? -4.969 2.096 -12.321 1.00 98.06 121 ASP A O 1
ATOM 976 N N . LEU A 1 122 ? -4.874 4.316 -11.925 1.00 98.25 122 LEU A N 1
ATOM 977 C CA . LEU A 1 122 ? -5.195 4.225 -10.500 1.00 98.25 122 LEU A CA 1
ATOM 978 C C . LEU A 1 122 ? -6.601 3.653 -10.266 1.00 98.25 122 LEU A C 1
ATOM 980 O O . LEU A 1 122 ? -6.817 2.938 -9.289 1.00 98.25 122 LEU A O 1
ATOM 984 N N . SER A 1 123 ? -7.548 3.911 -11.173 1.00 98.12 123 SER A N 1
ATOM 985 C CA . SER A 1 123 ? -8.940 3.480 -11.010 1.00 98.12 123 SER A CA 1
ATOM 986 C C . SER A 1 123 ? -9.081 1.960 -10.979 1.00 98.12 123 SER A C 1
ATOM 988 O O . SER A 1 123 ? -9.932 1.443 -10.259 1.00 98.12 123 SER A O 1
ATOM 990 N N . LEU A 1 124 ? -8.213 1.232 -11.689 1.00 98.00 124 LEU A N 1
ATOM 991 C CA . LEU A 1 124 ? -8.194 -0.230 -11.672 1.00 98.00 124 LEU A CA 1
ATOM 992 C C . LEU A 1 124 ? -7.767 -0.790 -10.313 1.00 98.00 124 LEU A C 1
ATOM 994 O O . LEU A 1 124 ? -8.342 -1.777 -9.863 1.00 98.00 124 LEU A O 1
ATOM 998 N N . LEU A 1 125 ? -6.794 -0.158 -9.651 1.00 97.88 125 LEU A N 1
ATOM 999 C CA . LEU A 1 125 ? -6.351 -0.572 -8.318 1.00 97.88 125 LEU A CA 1
ATOM 1000 C C . LEU A 1 125 ? -7.451 -0.335 -7.283 1.00 97.88 125 LEU A C 1
ATOM 1002 O O . LEU A 1 125 ? -7.767 -1.232 -6.511 1.00 97.88 125 LEU A O 1
ATOM 1006 N N . ILE A 1 126 ? -8.087 0.839 -7.315 1.00 97.31 126 ILE A N 1
ATOM 1007 C CA . ILE A 1 126 ? -9.123 1.192 -6.336 1.00 97.31 126 ILE A CA 1
ATOM 1008 C C . ILE A 1 126 ? -10.425 0.416 -6.572 1.00 97.31 126 ILE A C 1
ATOM 1010 O O . ILE A 1 126 ? -11.056 -0.046 -5.625 1.00 97.31 126 ILE A O 1
ATOM 1014 N N . ARG A 1 127 ? -10.826 0.198 -7.827 1.00 96.25 127 ARG A N 1
ATOM 1015 C CA . ARG A 1 127 ? -12.042 -0.566 -8.137 1.00 96.25 127 ARG A CA 1
ATOM 1016 C C . ARG A 1 127 ? -11.877 -2.065 -7.902 1.00 96.25 127 ARG A C 1
ATOM 1018 O O . ARG A 1 127 ? -12.860 -2.748 -7.623 1.00 96.25 127 ARG A O 1
ATOM 1025 N N . PHE A 1 128 ? -10.658 -2.574 -8.056 1.00 97.25 128 PHE A N 1
ATOM 1026 C CA . PHE A 1 128 ? -10.358 -3.992 -7.924 1.00 97.25 128 PHE A CA 1
ATOM 1027 C C . PHE A 1 128 ? -9.226 -4.201 -6.911 1.00 97.25 128 PHE A C 1
ATOM 1029 O O . PHE A 1 128 ? -8.104 -4.500 -7.311 1.00 97.25 128 PHE A O 1
ATOM 1036 N N . PRO A 1 129 ? -9.484 -4.049 -5.607 1.00 96.75 129 PRO A N 1
ATOM 1037 C CA . PRO A 1 129 ? -8.448 -4.142 -4.584 1.00 96.75 129 PRO A CA 1
ATOM 1038 C C . PRO A 1 129 ? -7.914 -5.573 -4.447 1.00 96.75 129 PRO A C 1
ATOM 1040 O O . PRO A 1 129 ? -8.676 -6.532 -4.416 1.00 96.75 129 PRO A O 1
ATOM 1043 N N . SER A 1 130 ? -6.593 -5.736 -4.379 1.00 97.06 130 SER A N 1
ATOM 1044 C CA . SER A 1 130 ? -5.907 -7.012 -4.108 1.00 97.06 130 SER A CA 1
ATOM 1045 C C . SER A 1 130 ? -4.418 -6.754 -3.848 1.00 97.06 130 SER A C 1
ATOM 1047 O O . SER A 1 130 ? -3.887 -5.708 -4.232 1.00 97.06 130 SER A O 1
ATOM 1049 N N . ASP A 1 131 ? -3.702 -7.722 -3.272 1.00 96.94 131 ASP A N 1
ATOM 1050 C CA . ASP A 1 131 ? -2.235 -7.693 -3.216 1.00 96.94 131 ASP A CA 1
ATOM 1051 C C . ASP A 1 131 ? -1.621 -8.196 -4.534 1.00 96.94 131 ASP A C 1
ATOM 1053 O O . ASP A 1 131 ? -1.109 -9.323 -4.658 1.00 96.94 131 ASP A O 1
ATOM 1057 N N . TYR A 1 132 ? -1.667 -7.324 -5.540 1.00 97.19 132 TYR A N 1
ATOM 1058 C CA . TYR A 1 132 ? -1.085 -7.586 -6.851 1.00 97.19 132 TYR A CA 1
ATOM 1059 C C . TYR A 1 132 ? 0.437 -7.712 -6.807 1.00 97.19 132 TYR A C 1
ATOM 1061 O O . TYR A 1 132 ? 1.001 -8.519 -7.549 1.00 97.19 132 TYR A O 1
ATOM 1069 N N . PHE A 1 133 ? 1.123 -6.958 -5.943 1.00 96.25 133 PHE A N 1
ATOM 1070 C CA . PHE A 1 133 ? 2.581 -7.021 -5.858 1.00 96.25 133 PHE A CA 1
ATOM 1071 C C . PHE A 1 133 ? 3.064 -8.366 -5.334 1.00 96.25 133 PHE A C 1
ATOM 1073 O O . PHE A 1 133 ? 3.950 -8.965 -5.947 1.00 96.25 133 PHE A O 1
ATOM 1080 N N . GLY A 1 134 ? 2.440 -8.899 -4.280 1.00 94.88 134 GLY A N 1
ATOM 1081 C CA . GLY A 1 134 ? 2.735 -10.251 -3.814 1.00 94.88 134 GLY A CA 1
ATOM 1082 C C . GLY A 1 134 ? 2.472 -11.291 -4.901 1.00 94.88 134 GLY A C 1
ATOM 1083 O O . GLY A 1 134 ? 3.269 -12.211 -5.083 1.00 94.88 134 GLY A O 1
ATOM 1084 N N . HIS A 1 135 ? 1.416 -11.117 -5.705 1.00 94.56 135 HIS A N 1
ATOM 1085 C CA . HIS A 1 135 ? 1.137 -12.006 -6.835 1.00 94.56 135 HIS A CA 1
ATOM 1086 C C . HIS A 1 135 ? 2.223 -11.938 -7.929 1.00 94.56 135 HIS A C 1
ATOM 1088 O O . HIS A 1 135 ? 2.690 -12.979 -8.399 1.00 94.56 135 HIS A O 1
ATOM 1094 N N . LEU A 1 136 ? 2.672 -10.738 -8.312 1.00 93.94 136 LEU A N 1
ATOM 1095 C CA . LEU A 1 136 ? 3.755 -10.551 -9.288 1.00 93.94 136 LEU A CA 1
ATOM 1096 C C . LEU A 1 136 ? 5.075 -11.170 -8.804 1.00 93.94 136 LEU A C 1
ATOM 1098 O O . LEU A 1 136 ? 5.741 -11.877 -9.564 1.00 93.94 136 LEU A O 1
ATOM 1102 N N . LEU A 1 137 ? 5.428 -10.953 -7.534 1.00 93.50 137 LEU A N 1
ATOM 1103 C CA . LEU A 1 137 ? 6.653 -11.474 -6.919 1.00 93.50 137 LEU A CA 1
ATOM 1104 C C . LEU A 1 137 ? 6.630 -13.000 -6.744 1.00 93.50 137 LEU A C 1
ATOM 1106 O O . LEU A 1 137 ? 7.649 -13.664 -6.954 1.00 93.50 137 LEU A O 1
ATOM 1110 N N . ALA A 1 138 ? 5.470 -13.578 -6.418 1.00 91.38 138 ALA A N 1
ATOM 1111 C CA . ALA A 1 138 ? 5.298 -15.029 -6.389 1.00 91.38 138 ALA A CA 1
ATOM 1112 C C . ALA A 1 138 ? 5.531 -15.643 -7.775 1.00 91.38 138 ALA A C 1
ATOM 1114 O O . ALA A 1 138 ? 6.287 -16.607 -7.913 1.00 91.38 138 ALA A O 1
ATOM 1115 N N . ARG A 1 139 ? 4.946 -15.047 -8.824 1.00 89.88 139 ARG A N 1
ATOM 1116 C CA . ARG A 1 139 ? 5.099 -15.518 -10.211 1.00 89.88 139 ARG A CA 1
ATOM 1117 C C . ARG A 1 139 ? 6.528 -15.406 -10.727 1.00 89.88 139 ARG A C 1
ATOM 1119 O O . ARG A 1 139 ? 6.956 -16.263 -11.494 1.00 89.88 139 ARG A O 1
ATOM 1126 N N . SER A 1 140 ? 7.282 -14.400 -10.289 1.00 87.94 140 SER A N 1
ATOM 1127 C CA . SER A 1 140 ? 8.701 -14.271 -10.635 1.00 87.94 140 SER A CA 1
ATOM 1128 C C . SER A 1 140 ? 9.634 -15.147 -9.796 1.00 87.94 140 SER A C 1
ATOM 1130 O O . SER A 1 140 ? 10.852 -15.095 -9.983 1.00 87.94 140 SER A O 1
ATOM 1132 N N . ARG A 1 141 ? 9.078 -15.996 -8.914 1.00 86.75 141 ARG A N 1
ATOM 1133 C CA . ARG A 1 141 ? 9.811 -16.911 -8.023 1.00 86.75 141 ARG A CA 1
ATOM 1134 C C . ARG A 1 141 ? 10.804 -16.172 -7.121 1.00 86.75 141 ARG A C 1
ATOM 1136 O O . ARG A 1 141 ? 11.851 -16.724 -6.782 1.00 86.75 141 ARG A O 1
ATOM 1143 N N . TYR A 1 142 ? 10.480 -14.935 -6.735 1.00 86.81 142 TYR A N 1
ATOM 1144 C CA . TYR A 1 142 ? 11.366 -14.080 -5.944 1.00 86.81 142 TYR A CA 1
ATOM 1145 C C . TYR A 1 142 ? 11.838 -14.765 -4.651 1.00 86.81 142 TYR A C 1
ATOM 1147 O O . TYR A 1 142 ? 13.041 -14.854 -4.391 1.00 86.81 142 TYR A O 1
ATOM 1155 N N . GLY A 1 143 ? 10.903 -15.352 -3.900 1.00 77.56 143 GLY A N 1
ATOM 1156 C CA . GLY A 1 143 ? 11.202 -16.005 -2.626 1.00 77.56 143 GLY A CA 1
ATOM 1157 C C . GLY A 1 143 ? 12.050 -17.268 -2.710 1.00 77.56 143 GLY A C 1
ATOM 1158 O O . GLY A 1 143 ? 12.760 -17.570 -1.758 1.00 77.56 143 GLY A O 1
ATOM 1159 N N . GLN A 1 144 ? 12.045 -17.977 -3.844 1.00 79.44 144 GLN A N 1
ATOM 1160 C CA . GLN A 1 144 ? 12.763 -19.252 -3.978 1.00 79.44 144 GLN A CA 1
ATOM 1161 C C . GLN A 1 144 ? 14.279 -19.088 -4.094 1.00 79.44 144 GLN A C 1
ATOM 1163 O O . GLN A 1 144 ? 15.010 -20.048 -3.878 1.00 79.44 144 GLN A O 1
ATOM 1168 N N . LYS A 1 145 ? 14.759 -17.904 -4.488 1.00 67.19 145 LYS A N 1
ATOM 1169 C CA . LYS A 1 145 ? 16.185 -17.696 -4.766 1.00 67.19 145 LYS A CA 1
ATOM 1170 C C . LYS A 1 145 ? 16.922 -16.927 -3.676 1.00 67.19 145 LYS A C 1
ATOM 1172 O O . LYS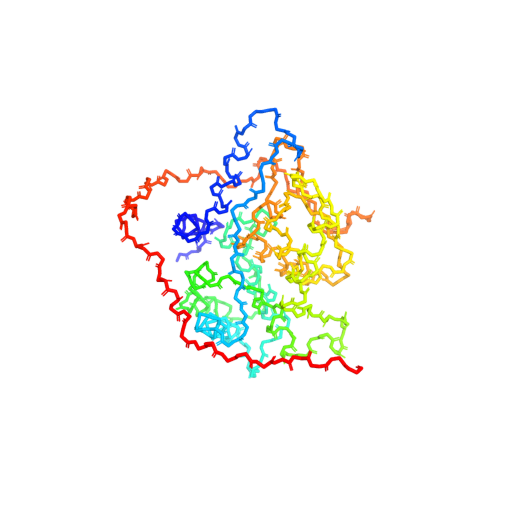 A 1 145 ? 18.116 -17.154 -3.517 1.00 67.19 145 LYS A O 1
ATOM 1177 N N . HIS A 1 146 ? 16.255 -16.017 -2.961 1.00 58.81 146 HIS A N 1
ATOM 1178 C CA . HIS A 1 146 ? 16.981 -15.020 -2.162 1.00 58.81 146 HIS A CA 1
ATOM 1179 C C . HIS A 1 146 ? 16.354 -14.644 -0.817 1.00 58.81 146 HIS A C 1
ATOM 1181 O O . HIS A 1 146 ? 17.093 -14.230 0.070 1.00 58.81 146 HIS A O 1
ATOM 1187 N N . THR A 1 147 ? 15.034 -14.756 -0.641 1.00 71.19 147 THR A N 1
ATOM 1188 C CA . THR A 1 147 ? 14.369 -14.056 0.478 1.00 71.19 147 THR A CA 1
ATOM 1189 C C . THR A 1 147 ? 13.440 -14.916 1.321 1.00 71.19 147 THR A C 1
ATOM 1191 O O . THR A 1 147 ? 13.034 -14.474 2.393 1.00 71.19 147 THR A O 1
ATOM 1194 N N . SER A 1 148 ? 13.146 -16.151 0.897 1.00 82.44 148 SER A N 1
ATOM 1195 C CA . SER A 1 148 ? 12.121 -17.009 1.511 1.00 82.44 148 SER A CA 1
ATOM 1196 C C . SER A 1 148 ? 10.741 -16.342 1.571 1.00 82.44 148 SER A C 1
ATOM 1198 O O . SER A 1 148 ? 9.933 -16.652 2.439 1.00 82.44 148 SER A O 1
ATOM 1200 N N . PHE A 1 149 ? 10.462 -15.427 0.638 1.00 87.81 149 PHE A N 1
ATOM 1201 C CA . PHE A 1 149 ? 9.166 -14.774 0.512 1.00 87.81 149 PHE A CA 1
ATOM 1202 C C . PHE A 1 149 ? 8.120 -15.701 -0.119 1.00 87.81 149 PHE A C 1
ATOM 1204 O O . PHE A 1 149 ? 8.193 -16.031 -1.307 1.00 87.81 149 PHE A O 1
ATOM 1211 N N . TYR A 1 150 ? 7.103 -16.061 0.657 1.00 87.56 150 TYR A N 1
ATOM 1212 C CA . TYR A 1 150 ? 5.954 -16.832 0.195 1.00 87.56 150 TYR A CA 1
ATOM 1213 C C . TYR A 1 150 ? 4.688 -16.082 0.601 1.00 87.56 150 TYR A C 1
ATOM 1215 O O . TYR A 1 150 ? 4.311 -16.137 1.770 1.00 87.56 150 TYR A O 1
ATOM 1223 N N . PRO A 1 151 ? 4.038 -15.343 -0.317 1.00 87.50 151 PRO A N 1
ATOM 1224 C CA . PRO A 1 151 ? 2.842 -14.614 0.055 1.00 87.50 151 PRO A CA 1
ATOM 1225 C C . PRO A 1 151 ? 1.750 -15.614 0.412 1.00 87.50 151 PRO A C 1
ATOM 1227 O O . PRO A 1 151 ? 1.453 -16.522 -0.371 1.00 87.50 151 PRO A O 1
ATOM 1230 N N . THR A 1 152 ? 1.131 -15.411 1.571 1.00 91.62 152 THR A N 1
ATOM 1231 C CA . THR A 1 152 ? -0.044 -16.166 2.003 1.00 91.62 152 THR A CA 1
ATOM 1232 C C . THR A 1 152 ? -1.076 -16.194 0.876 1.00 91.62 152 THR A C 1
ATOM 1234 O O . THR A 1 152 ? -1.305 -15.195 0.191 1.00 91.62 152 THR A O 1
ATOM 1237 N N . LEU A 1 153 ? -1.689 -17.345 0.613 1.00 91.00 153 LEU A N 1
ATOM 1238 C CA . LEU A 1 153 ? -2.751 -17.406 -0.389 1.00 91.00 153 LEU A CA 1
ATOM 1239 C C . LEU A 1 153 ? -3.936 -16.559 0.080 1.00 91.00 153 LEU A C 1
ATOM 1241 O O . LEU A 1 153 ? -4.296 -16.604 1.251 1.00 91.00 153 LEU A O 1
ATOM 1245 N N . GLN A 1 154 ? -4.553 -15.817 -0.839 1.00 91.00 154 GLN A N 1
ATOM 1246 C CA . GLN A 1 154 ? -5.649 -14.897 -0.526 1.00 91.00 154 GLN A CA 1
ATOM 1247 C C . GLN A 1 154 ? -6.778 -15.556 0.303 1.00 91.00 154 GLN A C 1
ATOM 1249 O O . GLN A 1 154 ? -7.126 -15.014 1.348 1.00 91.00 154 GLN A O 1
ATOM 1254 N N . PRO A 1 155 ? -7.284 -16.763 -0.043 1.00 91.81 155 PRO A N 1
ATOM 1255 C CA . PRO A 1 155 ? -8.300 -17.432 0.777 1.00 91.81 155 PRO A CA 1
ATOM 1256 C C . PRO A 1 155 ? -7.806 -17.845 2.171 1.00 91.81 155 PRO A C 1
ATOM 1258 O O . PRO A 1 155 ? -8.592 -17.899 3.108 1.00 91.81 155 PRO A O 1
ATOM 1261 N N . VAL A 1 156 ? -6.509 -18.133 2.322 1.00 94.12 156 VAL A N 1
ATOM 1262 C CA . VAL A 1 156 ? -5.914 -18.491 3.619 1.00 94.12 156 VAL A CA 1
ATOM 1263 C C . VAL A 1 156 ? -5.788 -17.251 4.501 1.00 94.12 156 VAL A C 1
ATOM 1265 O O . VAL A 1 156 ? -6.115 -17.314 5.680 1.00 94.12 156 VAL A O 1
ATOM 1268 N N . ALA A 1 157 ? -5.374 -16.116 3.934 1.00 93.62 157 ALA A N 1
ATOM 1269 C CA . ALA A 1 157 ? -5.325 -14.844 4.650 1.00 93.62 157 ALA A CA 1
ATOM 1270 C C . ALA A 1 157 ? -6.721 -14.414 5.136 1.00 93.62 157 ALA A C 1
ATOM 1272 O O . ALA A 1 157 ? -6.872 -14.024 6.296 1.00 93.62 157 ALA A O 1
ATOM 1273 N N . GLN A 1 158 ? -7.737 -14.568 4.279 1.00 92.19 158 GLN A N 1
ATOM 1274 C CA . GLN A 1 158 ? -9.139 -14.337 4.623 1.00 92.19 158 GLN A CA 1
ATOM 1275 C C . GLN A 1 158 ? -9.576 -15.249 5.784 1.00 92.19 158 GLN A C 1
ATOM 1277 O O . GLN A 1 158 ? -10.017 -14.760 6.822 1.00 92.19 158 GLN A O 1
ATOM 1282 N N . LEU A 1 159 ? -9.360 -16.565 5.662 1.00 93.69 159 LEU A N 1
ATOM 1283 C CA . LEU A 1 159 ? -9.704 -17.538 6.705 1.00 93.69 159 LEU A CA 1
ATOM 1284 C C . LEU A 1 159 ? -9.023 -17.226 8.047 1.00 93.69 159 LEU A C 1
ATOM 1286 O O . LEU A 1 159 ? -9.672 -17.239 9.088 1.00 93.69 159 LEU A O 1
ATOM 1290 N N . MET A 1 160 ? -7.717 -16.942 8.045 1.00 92.38 160 MET A N 1
ATOM 1291 C CA . MET A 1 160 ? -6.971 -16.616 9.267 1.00 92.38 160 MET A CA 1
ATOM 1292 C C . MET A 1 160 ? -7.510 -15.352 9.941 1.00 92.38 160 MET A C 1
ATOM 1294 O O . MET A 1 160 ? -7.578 -15.279 11.168 1.00 92.38 160 MET A O 1
ATOM 1298 N N . THR A 1 161 ? -7.916 -14.372 9.137 1.00 89.50 161 THR A N 1
ATOM 1299 C CA . THR A 1 161 ? -8.502 -13.118 9.608 1.00 89.50 161 THR A CA 1
ATOM 1300 C C . THR A 1 161 ? -9.865 -13.351 10.262 1.00 89.50 161 THR A C 1
ATOM 1302 O O . THR A 1 161 ? -10.097 -12.869 11.373 1.00 89.50 161 THR A O 1
ATOM 1305 N N . GLU A 1 162 ? -10.736 -14.126 9.613 1.00 88.56 162 GLU A N 1
ATOM 1306 C CA . GLU A 1 162 ? -12.065 -14.492 10.121 1.00 88.56 162 GLU A CA 1
ATOM 1307 C C . GLU A 1 162 ? -11.973 -15.348 11.397 1.00 88.56 162 GLU A C 1
ATOM 1309 O O . GLU A 1 162 ? -12.694 -15.114 12.366 1.00 88.56 162 GLU A O 1
ATOM 1314 N N . LEU A 1 163 ? -11.031 -16.294 11.464 1.00 88.25 163 LEU A N 1
ATOM 1315 C CA . LEU A 1 163 ? -10.778 -17.066 12.685 1.00 88.25 163 LEU A CA 1
ATOM 1316 C C . LEU A 1 163 ? -10.276 -16.170 13.825 1.00 88.25 163 LEU A C 1
ATOM 1318 O O . LEU A 1 163 ? -10.737 -16.294 14.960 1.00 88.25 163 LEU A O 1
ATOM 1322 N N . GLY A 1 164 ? -9.373 -15.230 13.529 1.00 84.00 164 GLY A N 1
ATOM 1323 C CA . GLY A 1 164 ? -8.903 -14.243 14.501 1.00 84.00 164 GLY A CA 1
ATOM 1324 C C . GLY A 1 164 ? -10.041 -13.395 15.080 1.00 84.00 164 GLY A C 1
ATOM 1325 O O . GLY A 1 164 ? -10.068 -13.157 16.288 1.00 84.00 164 GLY A O 1
ATOM 1326 N N . GLN A 1 165 ? -11.016 -13.006 14.249 1.00 78.81 165 GLN A N 1
ATOM 1327 C CA . GLN A 1 165 ? -12.239 -12.318 14.692 1.00 78.81 165 GLN A CA 1
ATOM 1328 C C . GLN A 1 165 ? -13.031 -13.155 15.687 1.00 78.81 165 GLN A C 1
ATOM 1330 O O . GLN A 1 165 ? -13.376 -12.679 16.771 1.00 78.81 165 GLN A O 1
ATOM 1335 N N . GLN A 1 166 ? -13.304 -14.408 15.322 1.00 80.12 166 GLN A N 1
ATOM 1336 C CA . GLN A 1 166 ? -14.116 -15.307 16.136 1.00 80.12 166 GLN A CA 1
ATOM 1337 C C . GLN A 1 166 ? -13.477 -15.584 17.496 1.00 80.12 166 GLN A C 1
ATOM 1339 O O . GLN A 1 166 ? -14.172 -15.580 18.512 1.00 80.12 166 GLN A O 1
ATOM 1344 N N . VAL A 1 167 ? -12.156 -15.774 17.533 1.00 76.50 167 VAL A N 1
ATOM 1345 C CA . VAL A 1 167 ? -11.417 -15.983 18.786 1.00 76.50 167 VAL A CA 1
ATOM 1346 C C . VAL A 1 167 ? -11.445 -14.733 19.660 1.00 76.50 167 VAL A C 1
ATOM 1348 O O . VAL A 1 167 ? -11.558 -14.839 20.880 1.00 76.50 167 VAL A O 1
ATOM 1351 N N . ASN A 1 168 ? -11.353 -13.544 19.062 1.00 68.88 168 ASN A N 1
ATOM 1352 C CA . ASN A 1 168 ? -11.220 -12.319 19.837 1.00 68.88 168 ASN A CA 1
ATOM 1353 C C . ASN A 1 168 ? -12.546 -11.842 20.452 1.00 68.88 168 ASN A C 1
ATOM 1355 O O . ASN A 1 168 ? -12.473 -11.048 21.382 1.00 68.88 168 ASN A O 1
ATOM 1359 N N . GLN A 1 169 ? -13.720 -12.319 19.995 1.00 63.19 169 GLN A N 1
ATOM 1360 C CA . GLN A 1 169 ? -15.098 -12.097 20.521 1.00 63.19 169 GLN A CA 1
ATOM 1361 C C . GLN A 1 169 ? -15.505 -10.652 20.890 1.00 63.19 169 GLN A C 1
ATOM 1363 O O . GLN A 1 169 ? -16.647 -10.392 21.266 1.00 63.19 169 GLN A O 1
ATOM 1368 N N . ARG A 1 170 ? -14.596 -9.683 20.811 1.00 55.94 170 ARG A N 1
ATOM 1369 C CA . ARG A 1 170 ? -14.788 -8.294 21.189 1.00 55.94 170 ARG A CA 1
ATOM 1370 C C . ARG A 1 170 ? -15.155 -7.528 19.933 1.00 55.94 170 ARG A C 1
ATOM 1372 O O . ARG A 1 170 ? -14.445 -7.590 18.938 1.00 55.94 170 ARG A O 1
ATOM 1379 N N . ALA A 1 171 ? -16.203 -6.716 20.026 1.00 54.72 171 ALA A N 1
ATOM 1380 C CA . ALA A 1 171 ? -16.629 -5.788 18.975 1.00 54.72 171 ALA A CA 1
ATOM 1381 C C . ALA A 1 171 ? -15.652 -4.609 18.749 1.00 54.72 171 ALA A C 1
ATOM 1383 O O . ALA A 1 171 ? -16.040 -3.581 18.202 1.00 54.72 171 ALA A O 1
ATOM 1384 N N . LYS A 1 172 ? -14.407 -4.717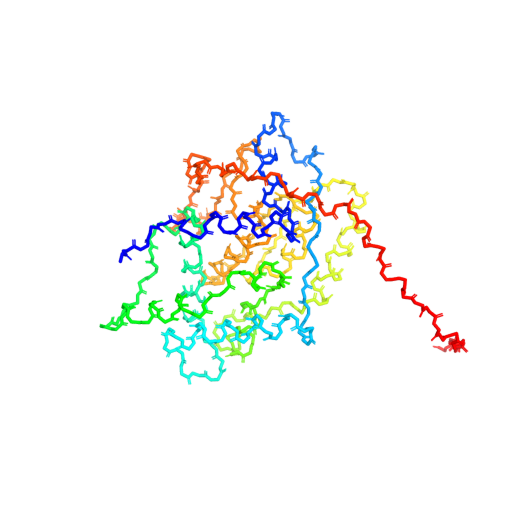 19.232 1.00 62.41 172 LYS A N 1
ATOM 1385 C CA . LYS A 1 172 ? -13.435 -3.625 19.262 1.00 62.41 172 LYS A CA 1
ATOM 1386 C C . LYS A 1 172 ? -12.361 -3.830 18.198 1.00 62.41 172 LYS A C 1
ATOM 1388 O O . LYS A 1 172 ? -11.930 -4.969 18.010 1.00 62.41 172 LYS A O 1
ATOM 1393 N N . PRO A 1 173 ? -11.879 -2.756 17.554 1.00 62.75 173 PRO A N 1
ATOM 1394 C CA . PRO A 1 173 ? -10.845 -2.885 16.551 1.00 62.75 173 PRO A CA 1
ATOM 1395 C C . PRO A 1 173 ? -9.565 -3.459 17.137 1.00 62.75 173 PRO A C 1
ATOM 1397 O O . PRO A 1 173 ? -9.101 -3.076 18.215 1.00 62.75 173 PRO A O 1
ATOM 1400 N N . VAL A 1 174 ? -8.993 -4.396 16.395 1.00 69.19 174 VAL A N 1
ATOM 1401 C CA . VAL A 1 174 ? -7.857 -5.187 16.852 1.00 69.19 174 VAL A CA 1
ATOM 1402 C C . VAL A 1 174 ? -6.560 -4.442 16.541 1.00 69.19 174 VAL A C 1
ATOM 1404 O O . VAL A 1 174 ? -6.413 -3.816 15.489 1.00 69.19 174 VAL A O 1
ATOM 1407 N N . ARG A 1 175 ? -5.602 -4.500 17.471 1.00 83.12 175 ARG A N 1
ATOM 1408 C CA . ARG A 1 175 ? -4.200 -4.196 17.166 1.00 83.12 175 ARG A CA 1
ATOM 1409 C C . ARG A 1 175 ? -3.592 -5.440 16.543 1.00 83.12 175 ARG A C 1
ATOM 1411 O O . ARG A 1 175 ? -3.609 -6.496 17.171 1.00 83.12 175 ARG A O 1
ATOM 1418 N N . LEU A 1 176 ? -3.060 -5.318 15.339 1.00 88.00 176 LEU A N 1
ATOM 1419 C CA . LEU A 1 176 ? -2.423 -6.432 14.656 1.00 88.00 176 LEU A CA 1
ATOM 1420 C C . LEU A 1 176 ? -0.934 -6.459 14.951 1.00 88.00 176 LEU A C 1
ATOM 1422 O O . LEU A 1 176 ? -0.278 -5.418 15.006 1.00 88.00 176 LEU A O 1
ATOM 1426 N N . PHE A 1 177 ? -0.410 -7.668 15.083 1.00 90.50 177 PHE A N 1
ATOM 1427 C CA . PHE A 1 177 ? 1.013 -7.928 15.025 1.00 90.50 177 PHE A CA 1
ATOM 1428 C C . PHE A 1 177 ? 1.266 -8.969 13.939 1.00 90.50 177 PHE A C 1
ATOM 1430 O O . PHE A 1 177 ? 0.713 -10.065 14.009 1.00 90.50 177 PHE A O 1
ATOM 1437 N N . ASP A 1 178 ? 2.074 -8.617 12.943 1.00 93.31 178 ASP A N 1
ATOM 1438 C CA . ASP A 1 178 ? 2.491 -9.528 11.877 1.00 93.31 178 ASP A CA 1
ATOM 1439 C C . ASP A 1 178 ? 4.026 -9.603 11.849 1.00 93.31 178 ASP A C 1
ATOM 1441 O O . ASP A 1 178 ? 4.683 -8.684 11.348 1.00 93.31 178 ASP A O 1
ATOM 1445 N N . PRO A 1 179 ? 4.629 -10.663 12.415 1.00 92.75 179 PRO A N 1
ATOM 1446 C CA . PRO A 1 179 ? 6.074 -10.816 12.450 1.00 92.75 179 PRO A CA 1
ATOM 1447 C C . PRO A 1 179 ? 6.656 -11.257 11.102 1.00 92.75 179 PRO A C 1
ATOM 1449 O O . PRO A 1 179 ? 7.854 -11.470 11.024 1.00 92.75 179 PRO A O 1
ATOM 1452 N N . CYS A 1 180 ? 5.869 -11.490 10.054 1.00 92.88 180 CYS A N 1
ATOM 1453 C CA . CYS A 1 180 ? 6.376 -11.893 8.740 1.00 92.88 180 CYS A CA 1
ATOM 1454 C C . CYS A 1 180 ? 5.568 -11.181 7.656 1.00 92.88 180 CYS A C 1
ATOM 1456 O O . CYS A 1 180 ? 4.918 -11.818 6.825 1.00 92.88 180 CYS A O 1
ATOM 1458 N N . LEU A 1 181 ? 5.607 -9.847 7.693 1.00 94.38 181 LEU A N 1
ATOM 1459 C CA . LEU A 1 181 ? 4.669 -8.996 6.971 1.00 94.38 181 LEU A CA 1
ATOM 1460 C C . LEU A 1 181 ? 4.675 -9.250 5.459 1.00 94.38 181 LEU A C 1
ATOM 1462 O O . LEU A 1 181 ? 3.621 -9.200 4.820 1.00 94.38 181 LEU A O 1
ATOM 1466 N N . GLY A 1 182 ? 5.843 -9.504 4.859 1.00 94.94 182 GLY A N 1
ATOM 1467 C CA . GLY A 1 182 ? 5.985 -9.624 3.414 1.00 94.94 182 GLY A CA 1
ATOM 1468 C C . GLY A 1 182 ? 5.436 -8.391 2.693 1.00 94.94 182 GLY A C 1
ATOM 1469 O O . GLY A 1 182 ? 5.777 -7.260 3.024 1.00 94.94 182 GLY A O 1
ATOM 1470 N N . THR A 1 183 ? 4.546 -8.600 1.719 1.00 96.38 183 THR A N 1
ATOM 1471 C CA . THR A 1 183 ? 3.806 -7.528 1.021 1.00 96.38 183 THR A CA 1
ATOM 1472 C C . THR A 1 183 ? 2.581 -7.025 1.791 1.00 96.38 183 THR A C 1
ATOM 1474 O O . THR A 1 183 ? 1.811 -6.222 1.267 1.00 96.38 183 THR A O 1
ATOM 1477 N N . GLY A 1 184 ? 2.366 -7.502 3.017 1.00 96.19 184 GLY A N 1
ATOM 1478 C CA . GLY A 1 184 ? 1.269 -7.096 3.887 1.00 96.19 184 GLY A CA 1
ATOM 1479 C C . GLY A 1 184 ? -0.070 -7.752 3.570 1.00 96.19 184 GLY A C 1
ATOM 1480 O O . GLY A 1 184 ? -1.082 -7.263 4.045 1.00 96.19 184 GLY A O 1
ATOM 1481 N N . ARG A 1 185 ? -0.133 -8.835 2.783 1.00 96.25 185 ARG A N 1
ATOM 1482 C CA . ARG A 1 185 ? -1.418 -9.436 2.366 1.00 96.25 185 ARG A CA 1
ATOM 1483 C C . ARG A 1 185 ? -2.300 -9.882 3.531 1.00 96.25 185 ARG A C 1
ATOM 1485 O O . ARG A 1 185 ? -3.493 -9.608 3.521 1.00 96.25 185 ARG A O 1
ATOM 1492 N N . LEU A 1 186 ? -1.727 -10.558 4.528 1.00 95.44 186 LEU A N 1
ATOM 1493 C CA . LEU A 1 186 ? -2.480 -10.944 5.723 1.00 95.44 186 LEU A CA 1
ATOM 1494 C C . LEU A 1 186 ? -2.957 -9.701 6.486 1.00 95.44 186 LEU A C 1
ATOM 1496 O O . LEU A 1 186 ? -4.116 -9.626 6.882 1.00 95.44 186 LEU A O 1
ATOM 1500 N N . ALA A 1 187 ? -2.085 -8.700 6.625 1.00 95.56 187 ALA A N 1
ATOM 1501 C CA . ALA A 1 187 ? -2.446 -7.426 7.226 1.00 95.56 187 ALA A CA 1
ATOM 1502 C C . ALA A 1 187 ? -3.542 -6.687 6.433 1.00 95.56 187 ALA A C 1
ATOM 1504 O O . ALA A 1 187 ? -4.412 -6.093 7.054 1.00 95.56 187 ALA A O 1
ATOM 1505 N N . LEU A 1 188 ? -3.558 -6.749 5.097 1.00 95.62 188 LEU A N 1
ATOM 1506 C CA . LEU A 1 188 ? -4.617 -6.166 4.265 1.00 95.62 188 LEU A CA 1
ATOM 1507 C C . LEU A 1 188 ? -5.974 -6.800 4.566 1.00 95.62 188 LEU A C 1
ATOM 1509 O O . LEU A 1 188 ? -6.913 -6.064 4.852 1.00 95.62 188 LEU A O 1
ATOM 1513 N N . GLU A 1 189 ? -6.067 -8.132 4.597 1.00 94.19 189 GLU A N 1
ATOM 1514 C CA . GLU A 1 189 ? -7.303 -8.819 5.003 1.00 94.19 189 GLU A CA 1
ATOM 1515 C C . GLU A 1 189 ? -7.747 -8.384 6.399 1.00 94.19 189 GLU A C 1
ATOM 1517 O O . GLU A 1 189 ? -8.889 -7.973 6.622 1.00 94.19 189 GLU A O 1
ATOM 1522 N N . ALA A 1 190 ? -6.809 -8.392 7.343 1.00 92.56 190 ALA A N 1
ATOM 1523 C CA . ALA A 1 190 ? -7.077 -8.010 8.716 1.00 92.56 190 ALA A CA 1
ATOM 1524 C C . ALA A 1 190 ? -7.342 -6.509 8.897 1.00 92.56 190 ALA A C 1
ATOM 1526 O O . ALA A 1 190 ? -7.941 -6.113 9.895 1.00 92.56 190 ALA A O 1
ATOM 1527 N N . SER A 1 191 ? -7.008 -5.665 7.922 1.00 92.88 191 SER A N 1
ATOM 1528 C CA . SER A 1 191 ? -7.327 -4.237 7.951 1.00 92.88 191 SER A CA 1
ATOM 1529 C C . SER A 1 191 ? -8.833 -3.977 7.922 1.00 92.88 191 SER A C 1
ATOM 1531 O O . SER A 1 191 ? -9.267 -2.919 8.357 1.00 92.88 191 SER A O 1
ATOM 1533 N N . ASN A 1 192 ? -9.658 -4.937 7.488 1.00 91.50 192 ASN A N 1
ATOM 1534 C CA . ASN A 1 192 ? -11.123 -4.850 7.566 1.00 91.50 192 ASN A CA 1
ATOM 1535 C C . ASN A 1 192 ? -11.661 -4.791 9.007 1.00 91.50 192 ASN A C 1
ATOM 1537 O O . ASN A 1 192 ? -12.829 -4.488 9.221 1.00 91.50 192 ASN A O 1
ATOM 1541 N N . GLN A 1 193 ? -10.820 -5.066 10.003 1.00 86.88 193 GLN A N 1
ATOM 1542 C CA . GLN A 1 193 ? -11.203 -5.129 11.416 1.00 86.88 193 GLN A CA 1
ATOM 1543 C C . GLN A 1 193 ? -10.201 -4.465 12.367 1.00 86.88 193 GLN A C 1
ATOM 1545 O O . GLN A 1 193 ? -10.384 -4.469 13.587 1.00 86.88 193 GLN A O 1
ATOM 1550 N N . ALA A 1 194 ? -9.116 -3.922 11.828 1.00 87.69 194 ALA A N 1
ATOM 1551 C CA . ALA A 1 194 ? -8.002 -3.413 12.601 1.00 87.69 194 ALA A CA 1
ATOM 1552 C C . ALA A 1 194 ? -7.717 -1.959 12.257 1.00 87.69 194 ALA A C 1
ATOM 1554 O O . ALA A 1 194 ? -7.889 -1.524 11.123 1.00 87.69 194 ALA A O 1
ATOM 1555 N N . ARG A 1 195 ? -7.258 -1.214 13.265 1.00 85.25 195 ARG A N 1
ATOM 1556 C CA . ARG A 1 195 ? -6.934 0.220 13.155 1.00 85.25 195 ARG A CA 1
ATOM 1557 C C . ARG A 1 195 ? -5.471 0.524 13.470 1.00 85.25 195 ARG A C 1
ATOM 1559 O O . ARG A 1 195 ? -5.050 1.667 13.384 1.00 85.25 195 ARG A O 1
ATOM 1566 N N . ALA A 1 196 ? -4.705 -0.491 13.868 1.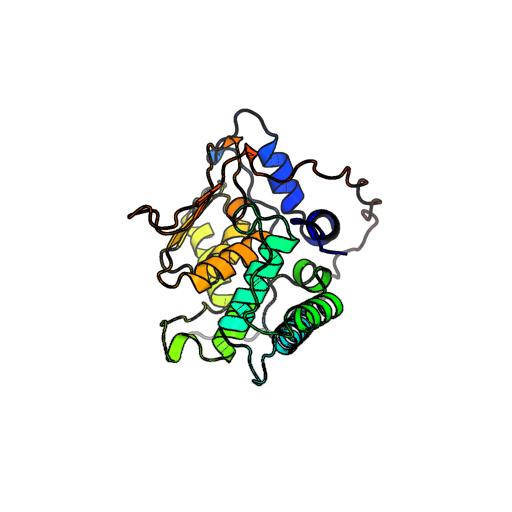00 85.94 196 ALA A N 1
ATOM 1567 C CA . ALA A 1 196 ? -3.280 -0.376 14.141 1.00 85.94 196 ALA A CA 1
ATOM 1568 C C . ALA A 1 196 ? -2.562 -1.680 13.790 1.00 85.94 196 ALA A C 1
ATOM 1570 O O . ALA A 1 196 ? -3.093 -2.769 14.027 1.00 85.94 196 ALA A O 1
ATOM 1571 N N . LEU A 1 197 ? -1.340 -1.551 13.284 1.00 89.44 197 LEU A N 1
ATOM 1572 C CA . LEU A 1 197 ? -0.474 -2.654 12.892 1.00 89.44 197 LEU A CA 1
ATOM 1573 C C . LEU A 1 197 ? 0.933 -2.419 13.440 1.00 89.44 197 LEU A C 1
ATOM 1575 O O . LEU A 1 197 ? 1.499 -1.339 13.283 1.00 89.44 197 LEU A O 1
ATOM 1579 N N . VAL A 1 198 ? 1.512 -3.458 14.028 1.00 89.38 198 VAL A N 1
ATOM 1580 C CA 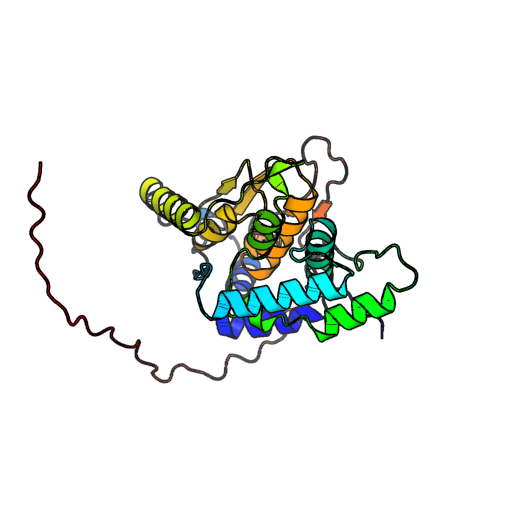. VAL A 1 198 ? 2.957 -3.599 14.198 1.00 89.38 198 VAL A CA 1
ATOM 1581 C C . VAL A 1 198 ? 3.398 -4.718 13.262 1.00 89.38 198 VAL A C 1
ATOM 1583 O O . VAL A 1 198 ? 2.987 -5.863 13.424 1.00 89.38 198 VAL A O 1
ATOM 1586 N N . GLY A 1 199 ? 4.195 -4.385 12.252 1.00 91.06 199 GLY A N 1
ATOM 1587 C CA . GLY A 1 199 ? 4.691 -5.345 11.268 1.00 91.06 199 GLY A CA 1
ATOM 1588 C C . GLY A 1 199 ? 6.207 -5.472 11.335 1.00 91.06 199 GLY A C 1
ATOM 1589 O O . GLY A 1 199 ? 6.897 -4.464 11.490 1.00 91.06 199 GLY A O 1
ATOM 1590 N N . TRP A 1 200 ? 6.726 -6.689 11.188 1.00 90.88 200 TRP A N 1
ATOM 1591 C CA . TRP A 1 200 ? 8.152 -6.941 10.989 1.00 90.88 200 TRP A CA 1
ATOM 1592 C C . TRP A 1 200 ? 8.377 -7.713 9.691 1.00 90.88 200 TRP A C 1
ATOM 1594 O O . TRP A 1 200 ? 7.633 -8.631 9.355 1.00 90.88 200 TRP A O 1
ATOM 1604 N N . GLU A 1 201 ? 9.410 -7.324 8.954 1.00 91.56 201 GLU A N 1
ATOM 1605 C CA . GLU A 1 201 ? 9.871 -8.022 7.760 1.00 91.56 201 GLU A CA 1
ATOM 1606 C C . GLU A 1 201 ? 11.367 -7.752 7.593 1.00 91.56 201 GLU A C 1
ATOM 1608 O O . GLU A 1 201 ? 11.846 -6.629 7.765 1.00 91.56 201 GLU A O 1
ATOM 1613 N N . ARG A 1 202 ? 12.110 -8.809 7.273 1.00 88.88 202 ARG A N 1
ATOM 1614 C CA . ARG A 1 202 ? 13.564 -8.785 7.120 1.00 88.88 202 ARG A CA 1
ATOM 1615 C C . ARG A 1 202 ? 13.982 -8.127 5.806 1.00 88.88 202 ARG A C 1
ATOM 1617 O O . ARG A 1 202 ? 15.032 -7.494 5.729 1.00 88.88 202 ARG A O 1
ATOM 1624 N N . ASP A 1 203 ? 13.194 -8.310 4.755 1.00 89.44 203 ASP A N 1
ATOM 1625 C CA . ASP A 1 203 ? 13.476 -7.812 3.415 1.00 89.44 203 ASP A CA 1
ATOM 1626 C C . ASP A 1 203 ? 12.878 -6.412 3.202 1.00 89.44 203 ASP A C 1
ATOM 1628 O O . ASP A 1 203 ? 11.694 -6.227 2.919 1.00 89.44 203 ASP A O 1
ATOM 1632 N N . ARG A 1 204 ? 13.723 -5.386 3.330 1.00 88.12 204 ARG A N 1
ATOM 1633 C CA . ARG A 1 204 ? 13.323 -3.972 3.226 1.00 88.12 204 ARG A CA 1
ATOM 1634 C C . ARG A 1 204 ? 12.532 -3.615 1.945 1.00 88.12 204 ARG A C 1
ATOM 1636 O O . ARG A 1 204 ? 11.591 -2.831 2.037 1.00 88.12 204 ARG A O 1
ATOM 1643 N N . PRO A 1 205 ? 12.874 -4.113 0.744 1.00 91.69 205 PRO A N 1
ATOM 1644 C CA . PRO A 1 205 ? 12.014 -3.990 -0.431 1.00 91.69 205 PRO A CA 1
ATOM 1645 C C . PRO A 1 205 ? 10.559 -4.440 -0.233 1.00 91.69 205 PRO A C 1
ATOM 1647 O O . PRO A 1 205 ? 9.660 -3.754 -0.714 1.00 91.69 205 PRO A O 1
ATOM 1650 N N . LEU A 1 206 ? 10.310 -5.552 0.469 1.00 93.62 206 LEU A N 1
ATOM 1651 C CA . LEU A 1 206 ? 8.949 -6.044 0.728 1.00 93.62 206 LEU A CA 1
ATOM 1652 C C . LEU A 1 206 ? 8.178 -5.112 1.649 1.00 93.62 206 LEU A C 1
ATOM 1654 O O . LEU A 1 206 ? 7.010 -4.840 1.390 1.00 93.62 206 LEU A O 1
ATOM 1658 N N . LEU A 1 207 ? 8.862 -4.552 2.643 1.00 92.25 207 LEU A N 1
ATOM 1659 C CA . LEU A 1 207 ? 8.329 -3.471 3.450 1.00 92.25 207 LEU A CA 1
ATOM 1660 C C . LEU A 1 207 ? 7.835 -2.326 2.531 1.00 92.25 207 LEU A C 1
ATOM 1662 O O . LEU A 1 207 ? 6.655 -1.982 2.556 1.00 92.25 207 LEU A O 1
ATOM 1666 N N . GLU A 1 208 ? 8.665 -1.765 1.650 1.00 93.31 208 GLU A N 1
ATOM 1667 C CA . GLU A 1 208 ? 8.232 -0.633 0.801 1.00 93.31 208 GLU A CA 1
ATOM 1668 C C . GLU A 1 208 ? 7.017 -0.975 -0.081 1.00 93.31 208 GLU A C 1
ATOM 1670 O O . GLU A 1 208 ? 6.159 -0.125 -0.333 1.00 93.31 208 GLU A O 1
ATOM 1675 N N . VAL A 1 209 ? 6.916 -2.235 -0.507 1.00 96.44 209 VAL A N 1
ATOM 1676 C CA . VAL A 1 209 ? 5.754 -2.770 -1.222 1.00 96.44 209 VAL A CA 1
ATOM 1677 C C . VAL A 1 209 ? 4.519 -2.866 -0.318 1.00 96.44 209 VAL A C 1
ATOM 1679 O O . VAL A 1 209 ? 3.438 -2.457 -0.739 1.00 96.44 209 VAL A O 1
ATOM 1682 N N . ALA A 1 210 ? 4.662 -3.354 0.916 1.00 96.75 210 ALA A N 1
ATOM 1683 C CA . ALA A 1 210 ? 3.580 -3.402 1.897 1.00 96.75 210 ALA A CA 1
ATOM 1684 C C . ALA A 1 210 ? 3.036 -2.003 2.200 1.00 96.75 210 ALA A C 1
ATOM 1686 O O . ALA A 1 210 ? 1.827 -1.795 2.199 1.00 96.75 210 ALA A O 1
ATOM 1687 N N . LEU A 1 211 ? 3.919 -1.015 2.355 1.00 95.56 211 LEU A N 1
ATOM 1688 C CA . LEU A 1 211 ? 3.518 0.370 2.580 1.00 95.56 211 LEU A CA 1
ATOM 1689 C C . LEU A 1 211 ? 2.726 0.941 1.397 1.00 95.56 211 LEU A C 1
ATOM 1691 O O . LEU A 1 211 ? 1.736 1.639 1.600 1.00 95.56 211 LEU A O 1
ATOM 1695 N N . ALA A 1 212 ? 3.113 0.615 0.160 1.00 97.38 212 ALA A N 1
ATOM 1696 C CA . ALA A 1 212 ? 2.354 1.005 -1.027 1.00 97.38 212 ALA A CA 1
ATOM 1697 C C . ALA A 1 212 ? 0.975 0.326 -1.088 1.00 97.38 212 ALA A C 1
ATOM 1699 O O . ALA A 1 212 ? -0.001 0.975 -1.454 1.00 97.38 212 ALA A O 1
ATOM 1700 N N . ASN A 1 213 ? 0.877 -0.945 -0.689 1.00 97.75 213 ASN A N 1
ATOM 1701 C CA . ASN A 1 213 ? -0.399 -1.648 -0.537 1.00 97.75 213 ASN A CA 1
ATOM 1702 C C . ASN A 1 213 ? -1.294 -0.979 0.522 1.00 97.75 213 ASN A C 1
ATOM 1704 O O . ASN A 1 213 ? -2.476 -0.747 0.277 1.00 97.75 213 ASN A O 1
ATOM 1708 N N . PHE A 1 214 ? -0.738 -0.617 1.679 1.00 96.94 214 PHE A N 1
ATOM 1709 C CA . PHE A 1 214 ? -1.483 0.082 2.728 1.00 96.94 214 PHE A CA 1
ATOM 1710 C C . PHE A 1 214 ? -1.928 1.474 2.281 1.00 96.94 214 PHE A C 1
ATOM 1712 O O . PHE A 1 214 ? -3.057 1.867 2.547 1.00 96.94 214 PHE A O 1
ATOM 1719 N N . MET A 1 215 ? -1.092 2.189 1.528 1.00 95.81 215 MET A N 1
ATOM 1720 C CA . MET A 1 215 ? -1.450 3.485 0.949 1.00 95.81 215 MET A CA 1
ATOM 1721 C C . MET A 1 215 ? -2.564 3.379 -0.109 1.00 95.81 215 MET A C 1
ATOM 1723 O O . MET A 1 215 ? -3.135 4.385 -0.500 1.00 95.81 215 MET A O 1
ATOM 1727 N N . LEU A 1 216 ? -2.880 2.188 -0.616 1.00 97.06 216 LEU A N 1
ATOM 1728 C CA . LEU A 1 216 ? -4.016 2.008 -1.521 1.00 97.06 216 LEU A CA 1
ATOM 1729 C C . LEU A 1 216 ? -5.290 1.595 -0.784 1.00 97.06 216 LEU A C 1
ATOM 1731 O O . LEU A 1 216 ? -6.366 2.008 -1.196 1.00 97.06 216 LEU A O 1
ATOM 1735 N N . TYR A 1 217 ? -5.174 0.765 0.258 1.00 96.94 217 TYR A N 1
ATOM 1736 C CA . TYR A 1 217 ? -6.325 0.018 0.789 1.00 96.94 217 TYR A CA 1
ATOM 1737 C C . TYR A 1 217 ? -6.495 0.087 2.315 1.00 96.94 217 TYR A C 1
ATOM 1739 O O . TYR A 1 217 ? -7.538 -0.292 2.839 1.00 96.94 217 TYR A O 1
ATOM 1747 N N . ALA A 1 218 ? -5.479 0.531 3.054 1.00 95.06 218 ALA A N 1
ATOM 1748 C CA . ALA A 1 218 ? -5.471 0.543 4.516 1.00 95.06 218 ALA A CA 1
ATOM 1749 C C . ALA A 1 218 ? -4.767 1.809 5.047 1.00 95.06 218 ALA A C 1
ATOM 1751 O O . ALA A 1 218 ? -3.669 1.717 5.606 1.00 95.06 218 ALA A O 1
ATOM 1752 N N . PRO A 1 219 ? -5.374 3.002 4.886 1.00 92.62 219 PRO A N 1
ATOM 1753 C CA . PRO A 1 219 ? -4.759 4.267 5.288 1.00 92.62 219 PRO A CA 1
ATOM 1754 C C . PRO A 1 219 ? -4.372 4.317 6.769 1.00 92.62 219 PRO A C 1
ATOM 1756 O O . PRO A 1 219 ? -3.359 4.928 7.095 1.00 92.62 219 PRO A O 1
ATOM 1759 N N . ASP A 1 220 ? -5.091 3.616 7.655 1.00 88.75 220 ASP A N 1
ATOM 1760 C CA . ASP A 1 220 ? -4.727 3.485 9.074 1.00 88.75 220 ASP A CA 1
ATOM 1761 C C . ASP A 1 220 ? -3.333 2.854 9.294 1.00 88.75 220 ASP A C 1
ATOM 1763 O O . ASP A 1 220 ? -2.716 3.068 10.335 1.00 88.75 220 ASP A O 1
ATOM 1767 N N . PHE A 1 221 ? -2.826 2.070 8.333 1.00 91.69 221 PHE A N 1
ATOM 1768 C CA . PHE A 1 221 ? -1.497 1.444 8.394 1.00 91.69 221 PHE A CA 1
ATOM 1769 C C . PHE A 1 221 ? -0.436 2.223 7.614 1.00 91.69 221 PHE A C 1
ATOM 1771 O O . PHE A 1 221 ? 0.756 2.052 7.866 1.00 91.69 221 PHE A O 1
ATOM 1778 N N . ALA A 1 222 ? -0.850 3.063 6.664 1.00 91.94 222 ALA A N 1
ATOM 1779 C CA . ALA A 1 222 ? 0.057 3.860 5.844 1.00 91.94 222 ALA A CA 1
ATOM 1780 C C . ALA A 1 222 ? 0.281 5.271 6.382 1.00 91.94 222 ALA A C 1
ATOM 1782 O O . ALA A 1 222 ? 1.308 5.870 6.097 1.00 91.94 222 ALA A O 1
ATOM 1783 N N . LEU A 1 223 ? -0.666 5.839 7.127 1.00 88.56 223 LEU A N 1
ATOM 1784 C CA . LEU A 1 223 ? -0.621 7.233 7.548 1.00 88.56 223 LEU A CA 1
ATOM 1785 C C . LEU A 1 223 ? -0.895 7.356 9.051 1.00 88.56 223 LEU A C 1
ATOM 1787 O O . LEU A 1 223 ? -1.797 6.695 9.569 1.00 88.56 223 LEU A O 1
ATOM 1791 N N . PRO A 1 224 ? -0.160 8.226 9.770 1.00 80.44 224 PRO A N 1
ATOM 1792 C CA . PRO A 1 224 ? -0.395 8.440 11.191 1.00 80.44 224 PRO A CA 1
ATOM 1793 C C . PRO A 1 224 ? -1.813 8.958 11.466 1.00 80.44 224 PRO A C 1
ATOM 1795 O O . PRO A 1 224 ? -2.332 9.806 10.738 1.00 80.44 224 PRO A O 1
ATOM 1798 N N . ILE A 1 225 ? -2.401 8.502 12.576 1.00 77.38 225 ILE A N 1
ATOM 1799 C CA . ILE A 1 225 ? -3.617 9.074 13.168 1.00 77.38 225 ILE A CA 1
ATOM 1800 C C . ILE A 1 225 ? -3.192 9.882 14.402 1.00 77.38 225 ILE A C 1
ATOM 1802 O O . ILE A 1 225 ? -2.922 9.295 15.455 1.00 77.38 225 ILE A O 1
ATOM 1806 N N . PRO A 1 226 ? -3.142 11.225 14.300 1.00 70.12 226 PRO A N 1
ATOM 1807 C CA . PRO A 1 226 ? -2.672 12.100 15.370 1.00 70.12 226 PRO A CA 1
ATOM 1808 C C . PRO A 1 226 ? -3.351 11.855 16.718 1.00 70.12 226 PRO A C 1
ATOM 1810 O O . PRO A 1 226 ? -2.674 11.771 17.740 1.00 70.12 226 PRO A O 1
ATOM 1813 N N . GLY A 1 227 ? -4.679 11.689 16.713 1.00 65.81 227 GLY A N 1
ATOM 1814 C CA . GLY A 1 227 ? -5.485 11.513 17.925 1.00 65.81 227 GLY A CA 1
ATOM 1815 C C . GLY A 1 227 ? -5.154 10.255 18.734 1.00 65.81 227 GLY A C 1
ATOM 1816 O O . GLY A 1 227 ? -5.448 10.215 19.921 1.00 65.81 227 GLY A O 1
ATOM 1817 N N . LEU A 1 228 ? -4.493 9.260 18.131 1.00 69.31 228 LEU A N 1
ATOM 1818 C CA . LEU A 1 228 ? -4.050 8.040 18.817 1.00 69.31 228 LEU A CA 1
ATOM 1819 C C . LEU A 1 228 ? -2.609 8.130 19.347 1.00 69.31 228 LEU A C 1
ATOM 1821 O O . LEU A 1 228 ? -2.071 7.128 19.815 1.00 69.31 228 LEU A O 1
ATOM 1825 N N . GLY A 1 229 ? -1.951 9.289 19.219 1.00 64.38 229 GLY A N 1
ATOM 1826 C CA . GLY A 1 229 ? -0.508 9.417 19.452 1.00 64.38 229 GLY A CA 1
ATOM 1827 C C . GLY A 1 229 ? 0.332 8.636 18.432 1.00 64.38 229 GLY A C 1
ATOM 1828 O O . GLY A 1 229 ? 1.509 8.371 18.673 1.00 64.38 229 GLY A O 1
ATOM 1829 N N . GLY A 1 230 ? -0.277 8.233 17.310 1.00 63.47 230 GLY A N 1
ATOM 1830 C CA . GLY A 1 230 ? 0.334 7.364 16.315 1.00 63.47 230 GLY A CA 1
ATOM 1831 C C . GLY A 1 230 ? 1.375 8.110 15.493 1.00 63.47 230 GLY A C 1
ATOM 1832 O O . GLY A 1 230 ? 1.035 8.986 14.700 1.00 63.47 230 GLY A O 1
ATOM 1833 N N . GLN A 1 231 ? 2.640 7.740 15.658 1.00 69.25 231 GLN A N 1
ATOM 1834 C CA . GLN A 1 231 ? 3.671 7.984 14.656 1.00 69.25 231 GLN A CA 1
ATOM 1835 C C . GLN A 1 231 ? 3.723 6.768 13.734 1.00 69.25 231 GLN A C 1
ATOM 1837 O O . GLN A 1 231 ? 3.678 5.634 14.213 1.00 69.25 231 GLN A O 1
ATOM 1842 N N . LEU A 1 232 ? 3.854 6.984 12.426 1.00 74.88 232 LEU A N 1
ATOM 1843 C CA . LEU A 1 232 ? 4.277 5.894 11.553 1.00 74.88 232 LEU A CA 1
ATOM 1844 C C . LEU A 1 232 ? 5.790 5.751 11.724 1.00 74.88 232 LEU A C 1
ATOM 1846 O O . LEU A 1 232 ? 6.549 6.659 11.376 1.00 74.88 232 LEU A O 1
ATOM 1850 N N . VAL A 1 233 ? 6.212 4.617 12.274 1.00 73.25 233 VAL A N 1
ATOM 1851 C CA . VAL A 1 233 ? 7.624 4.258 12.402 1.00 73.25 233 VAL A CA 1
ATOM 1852 C C . VAL A 1 233 ? 7.960 3.261 11.308 1.00 73.25 233 VAL A C 1
ATOM 1854 O O . VAL A 1 233 ? 7.340 2.206 11.197 1.00 73.25 233 VAL A O 1
ATOM 1857 N N . TRP A 1 234 ? 8.952 3.610 10.501 1.00 73.06 234 TRP A N 1
ATOM 1858 C CA . TRP A 1 234 ? 9.367 2.838 9.343 1.00 73.06 234 TRP A CA 1
ATOM 1859 C C . TRP A 1 234 ? 10.876 2.635 9.329 1.00 73.06 234 TRP A C 1
ATOM 1861 O O . TRP A 1 234 ? 11.605 3.608 9.483 1.00 73.06 234 TRP A O 1
ATOM 1871 N N . GLY A 1 235 ? 11.357 1.421 9.064 1.00 69.38 235 GLY A N 1
ATOM 1872 C CA . GLY A 1 235 ? 12.790 1.108 8.992 1.00 69.38 235 GLY A CA 1
ATOM 1873 C C . GLY A 1 235 ? 13.270 0.260 10.167 1.00 69.38 235 GLY A C 1
ATOM 1874 O O . GLY A 1 235 ? 12.468 -0.407 10.820 1.00 69.38 235 GLY A O 1
ATOM 1875 N N . ASP A 1 236 ? 14.578 0.256 10.424 1.00 67.81 236 ASP A N 1
ATOM 1876 C CA . ASP A 1 236 ? 15.147 -0.506 11.536 1.00 67.81 236 ASP A CA 1
ATOM 1877 C C . ASP A 1 236 ? 14.880 0.207 12.867 1.00 67.81 236 ASP A C 1
ATOM 1879 O O . ASP A 1 236 ? 15.687 0.986 13.376 1.00 67.81 236 ASP A O 1
ATOM 1883 N N . ALA A 1 237 ? 13.703 -0.025 13.440 1.00 64.56 237 ALA A N 1
ATOM 1884 C CA . ALA A 1 237 ? 13.318 0.598 14.700 1.00 64.56 237 ALA A CA 1
ATOM 1885 C C . ALA A 1 237 ? 14.202 0.163 15.890 1.00 64.56 237 ALA A C 1
ATOM 1887 O O . ALA A 1 237 ? 14.277 0.908 16.869 1.00 64.56 237 ALA A O 1
ATOM 1888 N N . LEU A 1 238 ? 14.873 -0.995 15.810 1.00 64.31 238 LEU A N 1
ATOM 1889 C CA . LEU A 1 238 ? 15.724 -1.523 16.881 1.00 64.31 238 LEU A CA 1
ATOM 1890 C C . LEU A 1 238 ? 17.078 -0.809 16.911 1.00 64.31 238 LEU A C 1
ATOM 1892 O O . LEU A 1 238 ? 17.498 -0.338 17.967 1.00 64.31 238 LEU A O 1
ATOM 1896 N N . GLU A 1 239 ? 17.728 -0.670 15.756 1.00 69.06 239 GLU A N 1
ATOM 1897 C CA . GLU A 1 239 ? 19.052 -0.042 15.640 1.00 69.06 239 GLU A CA 1
ATOM 1898 C C . GLU A 1 239 ? 18.992 1.442 15.244 1.00 69.06 239 GLU A C 1
ATOM 1900 O O . GLU A 1 239 ? 20.012 2.129 15.196 1.00 69.06 239 GLU A O 1
ATOM 1905 N N . ARG A 1 240 ? 17.790 1.956 14.952 1.00 66.31 240 ARG A N 1
ATOM 1906 C CA . ARG A 1 240 ? 17.515 3.307 14.423 1.00 66.31 240 ARG A CA 1
ATOM 1907 C C . ARG A 1 240 ? 18.220 3.624 13.099 1.00 66.31 240 ARG A C 1
ATOM 1909 O O . ARG A 1 240 ? 18.287 4.787 12.694 1.00 66.31 240 ARG A O 1
ATOM 1916 N N . GLN A 1 241 ? 18.725 2.615 12.393 1.00 63.41 241 GLN A N 1
ATOM 1917 C CA . GLN A 1 241 ? 19.393 2.798 11.110 1.00 63.41 241 GLN A CA 1
ATOM 1918 C C . GLN A 1 241 ? 18.370 2.973 9.984 1.00 63.41 241 GLN A C 1
ATOM 1920 O O . GLN A 1 241 ? 17.602 2.075 9.646 1.00 63.41 241 GLN A O 1
ATOM 1925 N N . GLY A 1 242 ? 18.364 4.158 9.367 1.00 64.81 242 GLY A N 1
ATOM 1926 C CA . GLY A 1 242 ? 17.427 4.467 8.284 1.00 64.81 242 GLY A CA 1
ATOM 1927 C C . GLY A 1 242 ? 15.963 4.530 8.729 1.00 64.81 242 GLY A C 1
ATOM 1928 O O . GLY A 1 242 ? 15.079 4.399 7.881 1.00 64.81 242 GLY A O 1
ATOM 1929 N N . THR A 1 243 ? 15.716 4.724 10.030 1.00 72.75 243 THR A N 1
ATOM 1930 C CA . THR A 1 243 ? 14.372 4.847 10.597 1.00 72.75 243 THR A CA 1
ATOM 1931 C C . THR A 1 243 ? 13.784 6.208 10.285 1.00 72.75 243 THR A C 1
ATOM 1933 O O . THR A 1 243 ? 14.369 7.245 10.597 1.00 72.75 243 THR A O 1
ATOM 1936 N N . VAL A 1 244 ? 12.604 6.195 9.681 1.00 75.38 244 VAL A N 1
ATOM 1937 C CA . VAL A 1 244 ? 11.798 7.375 9.403 1.00 75.38 244 VAL A CA 1
ATOM 1938 C C . VAL A 1 244 ? 10.626 7.366 10.368 1.00 75.38 244 VAL A C 1
ATOM 1940 O O . VAL A 1 244 ? 9.869 6.399 10.438 1.00 75.38 244 VAL A O 1
ATOM 1943 N N . ILE A 1 245 ? 10.493 8.453 11.119 1.00 78.19 245 ILE A N 1
ATOM 1944 C CA . ILE A 1 245 ? 9.336 8.714 11.965 1.00 78.19 245 ILE A CA 1
ATOM 1945 C C . ILE A 1 245 ? 8.512 9.762 11.234 1.00 78.19 245 ILE A C 1
ATOM 1947 O O . ILE A 1 245 ? 8.9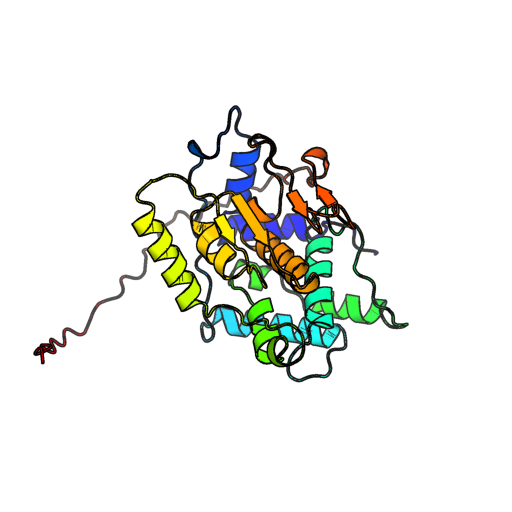22 10.918 11.144 1.00 78.19 245 ILE A O 1
ATOM 1951 N N . VAL A 1 246 ? 7.372 9.351 10.690 1.00 74.25 246 VAL A N 1
ATOM 1952 C CA . VAL A 1 246 ? 6.437 10.273 10.048 1.00 74.25 246 VAL A CA 1
ATOM 1953 C C . VAL A 1 246 ? 5.464 10.766 11.108 1.00 74.25 246 VAL A C 1
ATOM 1955 O O . VAL A 1 246 ? 4.642 10.012 11.641 1.00 74.25 246 VAL A O 1
ATOM 1958 N N . GLY A 1 247 ? 5.610 12.048 11.430 1.00 67.19 247 GLY A N 1
ATOM 1959 C CA . GLY A 1 247 ? 4.745 12.768 12.349 1.00 67.19 247 GLY A CA 1
ATOM 1960 C C . GLY A 1 247 ? 3.482 13.302 11.678 1.00 67.19 247 GLY A C 1
ATOM 1961 O O . GLY A 1 247 ? 3.315 13.300 10.461 1.00 67.19 247 GLY A O 1
ATOM 1962 N N . THR A 1 248 ? 2.587 13.814 12.508 1.00 64.19 248 THR A N 1
ATOM 1963 C CA . THR A 1 248 ? 1.260 14.307 12.126 1.00 64.19 248 THR A CA 1
ATOM 1964 C C . THR A 1 248 ? 1.304 15.586 11.284 1.00 64.19 248 THR A C 1
ATOM 1966 O O . THR A 1 248 ? 0.397 15.827 10.493 1.00 64.19 248 THR A O 1
ATOM 1969 N N . SER A 1 249 ? 2.374 16.375 11.420 1.00 60.62 249 SER A N 1
ATOM 1970 C CA . SER A 1 249 ? 2.631 17.615 10.676 1.00 60.62 249 SER A CA 1
ATOM 1971 C C . SER A 1 249 ? 3.098 17.397 9.236 1.00 60.62 249 SER A C 1
ATOM 1973 O O . SER A 1 249 ? 3.175 18.356 8.476 1.00 60.62 249 SER A O 1
ATOM 1975 N N . GLU A 1 250 ? 3.434 16.161 8.858 1.00 65.50 250 GLU A N 1
ATOM 1976 C CA . GLU A 1 250 ? 3.923 15.828 7.515 1.00 65.50 250 GLU A CA 1
ATOM 1977 C C . GLU A 1 250 ? 2.830 15.265 6.596 1.00 65.50 250 GLU A C 1
ATOM 1979 O O . GLU A 1 250 ? 3.117 14.882 5.462 1.00 65.50 250 GLU A O 1
ATOM 1984 N N . LEU A 1 251 ? 1.586 15.185 7.079 1.00 66.38 251 LEU A N 1
ATOM 1985 C CA . LEU A 1 251 ? 0.459 14.706 6.288 1.00 66.38 251 LEU A CA 1
ATOM 1986 C C . LEU A 1 251 ? 0.088 15.728 5.200 1.00 66.38 251 LEU A C 1
ATOM 1988 O O . LEU A 1 251 ? 0.063 16.926 5.487 1.00 66.38 251 LEU A O 1
ATOM 1992 N N . PRO A 1 252 ? -0.239 15.280 3.975 1.00 61.31 252 PRO A N 1
ATOM 1993 C CA . PRO A 1 252 ? -0.734 16.178 2.941 1.00 61.31 252 PRO A CA 1
ATOM 1994 C C . PRO A 1 252 ? -2.033 16.857 3.404 1.00 61.31 252 PRO A C 1
ATOM 1996 O O . PRO A 1 252 ? -2.966 16.186 3.847 1.00 61.31 252 PRO A O 1
ATOM 1999 N N . ASP A 1 253 ? -2.074 18.185 3.297 1.00 68.19 253 ASP A N 1
ATOM 2000 C CA . ASP A 1 253 ? -3.238 19.036 3.565 1.00 68.19 253 ASP A CA 1
ATOM 2001 C C . ASP A 1 253 ? -3.361 20.084 2.437 1.00 68.19 253 ASP A C 1
ATOM 2003 O O . ASP A 1 253 ? -2.327 20.528 1.921 1.00 68.19 253 ASP A O 1
ATOM 2007 N N . PRO A 1 254 ? -4.580 20.515 2.047 1.00 60.31 254 PRO A N 1
ATOM 2008 C CA . PRO A 1 254 ? -5.879 20.122 2.590 1.00 60.31 254 PRO A CA 1
ATOM 2009 C C . PRO A 1 254 ? -6.492 18.896 1.900 1.00 60.31 254 PRO A C 1
ATOM 2011 O O . PRO A 1 254 ? -6.302 18.667 0.701 1.00 60.31 254 PRO A O 1
ATOM 2014 N N . TRP A 1 255 ? -7.298 18.148 2.660 1.00 63.81 255 TRP A N 1
ATOM 2015 C CA . TRP A 1 255 ? -8.355 17.305 2.098 1.00 63.81 255 TRP A CA 1
ATOM 2016 C C . TRP A 1 255 ? -9.150 18.156 1.096 1.00 63.81 255 TRP A C 1
ATOM 2018 O O . TRP A 1 255 ? -9.701 19.185 1.502 1.00 63.81 255 TRP A O 1
ATOM 2028 N N . PRO A 1 256 ? -9.170 17.823 -0.207 1.00 62.75 256 PRO A N 1
ATOM 2029 C CA . PRO A 1 256 ? -9.941 18.602 -1.159 1.00 62.75 256 PRO A CA 1
ATOM 2030 C C . PRO A 1 256 ? -11.397 18.621 -0.691 1.00 62.75 256 PRO A C 1
ATOM 2032 O O . PRO A 1 256 ? -11.877 17.641 -0.118 1.00 62.75 256 PRO A O 1
ATOM 2035 N N . ALA A 1 257 ? -12.103 19.731 -0.919 1.00 56.72 257 ALA A N 1
ATOM 2036 C CA . ALA A 1 257 ? -13.551 19.751 -0.775 1.00 56.72 257 ALA A CA 1
ATOM 2037 C C . ALA A 1 257 ? -14.113 18.751 -1.792 1.00 56.72 257 ALA A C 1
ATOM 2039 O O . ALA A 1 257 ? -14.296 19.075 -2.963 1.00 56.72 257 ALA A O 1
ATOM 2040 N N . LEU A 1 258 ? -14.273 17.498 -1.367 1.00 55.62 258 LEU A N 1
ATOM 2041 C CA . LEU A 1 258 ? -14.927 16.479 -2.160 1.00 55.62 258 LEU A CA 1
ATOM 2042 C C . LEU A 1 258 ? -16.372 16.945 -2.282 1.00 55.62 258 LEU A C 1
ATOM 2044 O O . LEU A 1 258 ? -17.048 17.128 -1.265 1.00 55.62 258 LEU A O 1
ATOM 2048 N N . GLU A 1 259 ? -16.831 17.195 -3.508 1.00 48.50 259 GLU A N 1
ATOM 2049 C CA . GLU A 1 259 ? -18.260 17.364 -3.722 1.00 48.50 259 GLU A CA 1
ATOM 2050 C C . GLU A 1 259 ? -18.941 16.121 -3.140 1.00 48.50 259 GLU A C 1
ATOM 2052 O O . GLU A 1 259 ? -18.496 15.001 -3.427 1.00 48.50 259 GLU A O 1
ATOM 2057 N N . PRO A 1 260 ? -19.952 16.287 -2.267 1.00 46.06 260 PRO A N 1
ATOM 2058 C CA . PRO A 1 260 ? -20.667 15.144 -1.736 1.00 46.06 260 PRO A CA 1
ATOM 2059 C C . PRO A 1 260 ? -21.131 14.308 -2.929 1.00 46.06 260 PRO A C 1
ATOM 2061 O O . PRO A 1 260 ? -21.616 14.891 -3.906 1.00 46.06 260 PRO A O 1
ATOM 2064 N N . PRO A 1 261 ? -20.954 12.975 -2.893 1.00 44.03 261 PRO A N 1
ATOM 2065 C CA . PRO A 1 261 ? -21.310 12.131 -4.019 1.00 44.03 261 PRO A CA 1
ATOM 2066 C C . PRO A 1 261 ? -22.733 12.476 -4.445 1.00 44.03 261 PRO A C 1
ATOM 2068 O O . PRO A 1 261 ? -23.647 12.496 -3.614 1.00 44.03 261 PRO A O 1
ATOM 2071 N N . SER A 1 262 ? -22.909 12.798 -5.728 1.00 39.97 262 SER A N 1
ATOM 2072 C CA . SER A 1 262 ? -24.224 12.973 -6.328 1.00 39.97 262 SER A CA 1
ATOM 2073 C C . SER A 1 262 ? -24.983 11.676 -6.088 1.00 39.97 262 SER A C 1
ATOM 2075 O O . SER A 1 262 ? -24.674 10.626 -6.637 1.00 39.97 262 SER A O 1
ATOM 2077 N N . ASN A 1 263 ? -25.885 11.755 -5.120 1.00 37.00 263 ASN A N 1
ATOM 2078 C CA . ASN A 1 263 ? -26.531 10.654 -4.435 1.00 37.00 263 ASN A CA 1
ATOM 2079 C C . ASN A 1 263 ? -26.846 9.465 -5.373 1.00 37.00 263 ASN A C 1
ATOM 2081 O O . ASN A 1 263 ? -27.801 9.564 -6.141 1.00 37.00 263 ASN A O 1
ATOM 2085 N N . PRO A 1 264 ? -26.141 8.315 -5.300 1.00 43.09 264 PRO A N 1
ATOM 2086 C CA . PRO A 1 264 ? -26.580 7.104 -5.973 1.00 43.09 264 PRO A CA 1
ATOM 2087 C C . PRO A 1 264 ? -27.393 6.231 -5.009 1.00 43.09 264 PRO A C 1
ATOM 2089 O O . PRO A 1 264 ? -27.458 5.016 -5.163 1.00 43.09 264 PR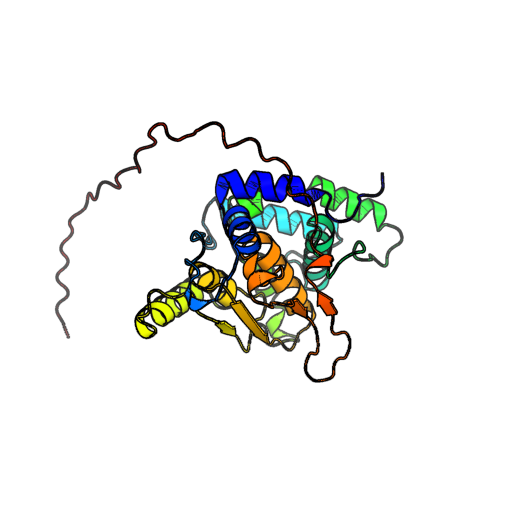O A O 1
ATOM 2092 N N . ARG A 1 265 ? -28.049 6.815 -3.994 1.00 40.38 265 ARG A N 1
ATOM 2093 C CA . ARG A 1 265 ? -29.109 6.115 -3.255 1.00 40.38 265 ARG A CA 1
ATOM 2094 C C . ARG A 1 265 ? -30.436 6.245 -4.000 1.00 40.38 265 ARG A C 1
ATOM 2096 O O . ARG A 1 265 ? -31.418 6.742 -3.464 1.00 40.38 265 ARG A O 1
ATOM 2103 N N . SER A 1 266 ? -30.472 5.737 -5.228 1.00 36.28 266 SER A N 1
ATOM 2104 C CA . SER A 1 266 ? -31.706 5.241 -5.833 1.00 36.28 266 SER A CA 1
ATOM 2105 C C . SER A 1 266 ? -31.490 3.792 -6.263 1.00 36.28 266 SER A C 1
ATOM 2107 O O . SER A 1 266 ? -30.964 3.508 -7.333 1.00 36.28 266 SER A O 1
ATOM 2109 N N . SER A 1 267 ? -31.877 2.883 -5.370 1.00 41.72 267 SER A N 1
ATOM 2110 C CA . SER A 1 267 ? -32.351 1.535 -5.692 1.00 41.72 267 SER A CA 1
ATOM 2111 C C . SER A 1 267 ? -31.616 0.775 -6.809 1.00 41.72 267 SER A C 1
ATOM 2113 O O . SER A 1 267 ? -32.200 0.474 -7.848 1.00 41.72 267 SER A O 1
ATOM 2115 N N . THR A 1 268 ? -30.397 0.316 -6.561 1.00 34.72 268 THR A N 1
ATOM 2116 C CA . THR A 1 268 ? -30.016 -1.001 -7.085 1.00 34.72 268 THR A CA 1
ATOM 2117 C C . THR A 1 268 ? -30.285 -2.005 -5.984 1.00 34.72 268 THR A C 1
ATOM 2119 O O . THR A 1 268 ? -29.499 -2.148 -5.046 1.00 34.72 268 THR A O 1
ATOM 2122 N N . LYS A 1 269 ? -31.444 -2.669 -6.075 1.00 33.59 269 LYS A N 1
ATOM 2123 C CA . LYS A 1 269 ? -31.661 -3.951 -5.403 1.00 33.59 269 LYS A CA 1
ATOM 2124 C C . LYS A 1 269 ? -30.403 -4.793 -5.633 1.00 33.59 269 LYS A C 1
ATOM 2126 O O . LYS A 1 269 ? -29.953 -4.905 -6.775 1.00 33.59 269 LYS A O 1
ATOM 2131 N N . ARG A 1 270 ? -29.838 -5.362 -4.562 1.00 37.12 270 ARG A N 1
ATOM 2132 C CA . ARG A 1 270 ? -28.942 -6.518 -4.694 1.00 37.12 270 ARG A CA 1
ATOM 2133 C C . ARG A 1 270 ? -29.599 -7.477 -5.694 1.00 37.12 270 ARG A C 1
ATOM 2135 O O . ARG A 1 270 ? -30.798 -7.717 -5.535 1.00 37.12 270 ARG A O 1
ATOM 2142 N N . PRO A 1 271 ? -28.889 -8.006 -6.701 1.00 33.44 271 PRO A N 1
ATOM 2143 C CA . PRO A 1 271 ? -29.422 -9.141 -7.427 1.00 33.44 271 PRO A CA 1
ATOM 2144 C C . PRO A 1 271 ? -29.611 -10.260 -6.400 1.00 33.44 271 PRO A C 1
ATOM 2146 O O . PRO A 1 271 ? -28.651 -10.715 -5.778 1.00 33.44 271 PRO A O 1
ATOM 2149 N N . GLU A 1 272 ? -30.870 -10.618 -6.156 1.00 32.22 272 GLU A N 1
ATOM 2150 C CA . GLU A 1 272 ? -31.220 -11.870 -5.506 1.00 32.22 272 GLU A CA 1
ATOM 2151 C C . GLU A 1 272 ? -30.591 -12.972 -6.355 1.00 32.22 272 GLU A C 1
ATOM 2153 O O . GLU A 1 272 ? -30.927 -13.155 -7.526 1.00 32.22 272 GLU A O 1
ATOM 2158 N N . ILE A 1 273 ? -29.604 -13.653 -5.781 1.00 35.25 273 ILE A N 1
ATOM 2159 C CA . ILE A 1 273 ? -29.137 -14.922 -6.311 1.00 35.25 273 ILE A CA 1
ATOM 2160 C C . ILE A 1 273 ? -30.308 -15.871 -6.080 1.00 35.25 273 ILE A C 1
ATOM 2162 O O . ILE A 1 273 ? -30.582 -16.264 -4.948 1.00 35.25 273 ILE A O 1
ATOM 2166 N N . HIS A 1 274 ? -31.057 -16.152 -7.142 1.00 30.92 274 HIS A N 1
ATOM 2167 C CA . HIS A 1 274 ? -32.014 -17.243 -7.141 1.00 30.92 274 HIS A CA 1
ATOM 2168 C C . HIS A 1 274 ? -31.234 -18.542 -6.927 1.00 30.92 274 HIS A C 1
ATOM 2170 O O . HIS A 1 274 ? -30.552 -19.018 -7.833 1.00 30.92 274 HIS A O 1
ATOM 2176 N N . ASP A 1 275 ? -31.341 -19.099 -5.722 1.00 35.53 275 ASP A N 1
ATOM 2177 C CA . ASP A 1 275 ? -31.062 -20.507 -5.464 1.00 35.53 275 ASP A CA 1
ATOM 2178 C C . ASP A 1 275 ? -32.090 -21.338 -6.241 1.00 35.53 275 ASP A C 1
ATOM 2180 O O . ASP A 1 275 ? -33.207 -21.595 -5.789 1.00 35.53 275 ASP A O 1
ATOM 2184 N N . SER A 1 276 ? -31.709 -21.747 -7.445 1.00 36.97 276 SER A N 1
ATOM 2185 C CA . SER A 1 276 ? -32.279 -22.908 -8.113 1.00 36.97 276 SER A CA 1
ATOM 2186 C C . SER A 1 276 ? -31.172 -23.945 -8.238 1.00 36.97 276 SER A C 1
ATOM 2188 O O . SER A 1 276 ? -30.402 -23.918 -9.190 1.00 36.97 276 SER A O 1
ATOM 2190 N N . ASP A 1 277 ? -31.025 -24.773 -7.207 1.00 33.28 277 ASP A N 1
ATOM 2191 C CA . ASP A 1 277 ? -30.987 -26.230 -7.353 1.00 33.28 277 ASP A CA 1
ATOM 2192 C C . ASP A 1 277 ? -30.788 -26.873 -5.981 1.00 33.28 277 ASP A C 1
ATOM 2194 O O . ASP A 1 277 ? -29.692 -27.043 -5.446 1.00 33.28 277 ASP A O 1
ATOM 2198 N N . SER A 1 278 ? -31.923 -27.257 -5.406 1.00 38.59 278 SER A N 1
ATOM 2199 C CA . SER A 1 278 ? -32.001 -28.197 -4.304 1.00 38.59 278 SER A CA 1
ATOM 2200 C C . SER A 1 278 ? -31.591 -29.579 -4.811 1.00 38.59 278 SER A C 1
ATOM 2202 O O . SER A 1 278 ? -32.417 -30.355 -5.278 1.00 38.59 278 SER A O 1
ATOM 2204 N N . ASN A 1 279 ? -30.308 -29.911 -4.680 1.00 33.03 279 ASN A N 1
ATOM 2205 C CA . ASN A 1 279 ? -29.859 -31.298 -4.715 1.00 33.03 279 ASN A CA 1
ATOM 2206 C C . ASN A 1 279 ? -29.382 -31.702 -3.320 1.00 33.03 279 ASN A C 1
ATOM 2208 O O . ASN A 1 279 ? -28.240 -31.482 -2.919 1.00 33.03 279 ASN A O 1
ATOM 2212 N N . GLN A 1 280 ? -30.313 -32.283 -2.561 1.00 34.41 280 GLN A N 1
ATOM 2213 C CA . GLN A 1 280 ? -30.019 -33.006 -1.332 1.00 34.41 280 GLN A CA 1
ATOM 2214 C C . GLN A 1 280 ? -29.144 -34.221 -1.665 1.00 34.41 280 GLN A C 1
ATOM 2216 O O . GLN A 1 280 ? -29.647 -35.269 -2.061 1.00 34.41 280 GLN A O 1
ATOM 2221 N N . ALA A 1 281 ? -27.836 -34.106 -1.457 1.00 33.34 281 ALA A N 1
ATOM 2222 C CA . ALA A 1 281 ? -26.966 -35.261 -1.294 1.00 33.34 281 ALA A CA 1
ATOM 2223 C C . ALA A 1 281 ? -26.691 -35.443 0.203 1.00 33.34 281 ALA A C 1
ATOM 2225 O O . ALA A 1 281 ? -25.931 -34.697 0.817 1.00 33.34 281 ALA A O 1
ATOM 2226 N N . GLN A 1 282 ? -27.363 -36.430 0.797 1.00 32.16 282 GLN A N 1
ATOM 2227 C CA . GLN A 1 282 ? -27.100 -36.908 2.151 1.00 32.16 282 GLN A CA 1
ATOM 2228 C C . GLN A 1 282 ? -25.638 -37.369 2.265 1.00 32.16 282 GLN A C 1
ATOM 2230 O O . GLN A 1 282 ? -25.253 -38.388 1.693 1.00 32.16 282 GLN A O 1
ATOM 2235 N N . LEU A 1 283 ? -24.836 -36.652 3.051 1.00 30.88 283 LEU A N 1
ATOM 2236 C CA . LEU A 1 283 ? -23.555 -37.144 3.553 1.00 30.88 283 LEU A CA 1
ATOM 2237 C C . LEU A 1 283 ? -23.829 -38.205 4.626 1.00 30.88 283 LEU A C 1
ATOM 2239 O O . LEU A 1 283 ? -24.209 -37.890 5.753 1.00 30.88 283 LEU A O 1
ATOM 2243 N N . ARG A 1 284 ? -23.653 -39.479 4.261 1.00 30.31 284 ARG A N 1
ATOM 2244 C CA . ARG A 1 284 ? -23.483 -40.565 5.229 1.00 30.31 284 ARG A CA 1
ATOM 2245 C C . ARG A 1 284 ? -22.055 -40.509 5.761 1.00 30.31 284 ARG A C 1
ATOM 2247 O O . ARG A 1 284 ? -21.105 -40.601 4.991 1.00 30.31 284 ARG A O 1
ATOM 2254 N N . LEU A 1 285 ? -21.954 -40.344 7.075 1.00 33.81 285 LEU A N 1
ATOM 2255 C CA . LEU A 1 285 ? -20.733 -40.497 7.856 1.00 33.81 285 LEU A CA 1
ATOM 2256 C C . LEU A 1 285 ? -20.179 -41.921 7.696 1.00 33.81 285 LEU A C 1
ATOM 2258 O O . LEU A 1 285 ? -20.917 -42.890 7.885 1.00 33.81 285 LEU A O 1
ATOM 2262 N N . PHE A 1 286 ? -18.886 -42.003 7.399 1.00 45.97 286 PHE A N 1
ATOM 2263 C CA . PHE A 1 286 ? -17.990 -43.078 7.814 1.00 45.97 286 PHE A CA 1
ATOM 2264 C C . PHE A 1 286 ? -16.774 -42.428 8.466 1.00 45.97 286 PHE A C 1
ATOM 2266 O O . PHE A 1 286 ? -16.306 -41.406 7.912 1.00 45.97 286 PHE A O 1
#

Sequence (286 aa):
MTKTHGWLWPELLRLDSTYQGRYECWHQTKTQPHLTLDTLAPPEPIPFLKPGEAGFDRTLAMLNACCKALGGNRQTPGMQEVRYLAQWMLFSLGHPYQKQPPKLDCGIAGARRKRLENVFDLSLLIRFPSDYFGHLLARSRYGQKHTSFYPTLQPVAQLMTELGQQVNQRAKPVRLFDPCLGTGRLALEASNQARALVGWERDRPLLEVALANFMLYAPDFALPIPGLGGQLVWGDALERQGTVIVGTSELPDPWPALEPPSNPRSSTKRPEIHDSDSNQAQLRLF

Radius of gyration: 20.09 Å; chains: 1; bounding box: 52×63×44 Å

Foldseek 3Di:
DDDAFQQCQLVLVLLCLVAPCQVVLLVVLLPDALDALQPHAQGGDDDADAPPPPLLVVQLVLLVQLLVLLVPPDPFHELVSLLLVLLQLCRNNRQLLNRDRDDDPDPCRVRSVVSSVVSDDLNSCSNHPHLSSLVRHVVVVVCVPPFVDDDDHLVRLLVVLVVVCVVVVDSGADEEEAADCQLNSSVLNNSSRHLHYDYHHPDLSSVSNNLSSCSNRPCSQNDARVNHVDWNWDDDPPVCVVIDTHDPVSDDDDPPPNDNPPDPPDDPDDPPPPPPDPDDDDDDDD

pLDDT: mean 80.89, std 18.13, range [30.31, 98.25]